Protein AF-0000000082410484 (afdb_homodimer)

Solvent-accessible surface area (backbone atoms only — not comparable to full-atom values): 16920 Å² total; per-residue (Å²): 123,85,81,69,80,82,55,82,37,84,45,33,27,38,41,45,28,29,74,76,48,26,36,41,65,51,46,49,52,52,50,41,39,69,72,69,44,38,34,68,68,53,51,34,64,74,60,67,52,57,66,68,60,48,52,53,45,53,50,50,37,37,76,69,46,28,27,45,81,39,67,36,97,84,60,80,45,66,27,50,40,70,32,73,66,32,55,60,42,52,59,35,52,50,36,33,24,53,46,11,59,69,70,68,49,60,91,87,56,79,49,40,44,53,26,27,62,85,77,70,39,69,56,62,82,76,59,48,48,44,96,85,69,43,79,55,49,73,91,46,36,48,77,45,71,63,77,81,124,123,84,84,69,82,82,56,83,39,83,44,35,27,40,41,46,28,28,72,74,46,28,34,40,65,49,48,49,52,52,49,42,40,68,72,69,43,38,35,71,69,54,52,35,66,76,59,66,50,55,66,70,58,50,51,51,46,53,50,50,36,37,76,70,45,28,29,44,80,39,65,36,97,84,58,82,45,65,28,49,40,71,32,74,66,32,56,60,41,50,60,34,52,49,35,33,24,54,44,11,59,69,68,66,51,60,92,85,55,79,50,40,45,55,27,28,62,85,78,70,39,71,58,62,81,76,56,48,50,44,96,85,69,43,79,57,50,74,90,46,38,49,75,46,71,64,77,82,124

Secondary structure (DSSP, 8-state):
-------SSTT-HHHHHHHHH-BHHHHHHHHHHHTT--SHHHHHHHHT--HHHHHHHHHHHHHTTSEEEEE-TTSSSEEEEE-HHHHTTHHHHHHHHHHHHHHSS-TT----EEEETTT-SBPPPP--B-TTSPBP-GGGEEEEPP---/-------SSTT-HHHHHHHHH-BHHHHHHHHHHHTT--SHHHHHHHHT--HHHHHHHHHHHHHTTSEEEEE-TTSSSEEEEE-HHHHTTHHHHHHHHHHHHHHSS-TT----EEEETTT-SBPPPP--B-TTSPBP-GGGEEEEPP---

Foldseek 3Di:
DPPPPPFPDPFDPVRVCCSQQVDDLSLVLLVVVVVPAWALVSSCVVVVDDSVVSVVSLVSCVVVQQWDWDQDPVSPGITTHGDPNNVVCVVVSVLVVVVCVVPVDDVPDDDDFDADPVPRHGDDDDFDADPVRDTDDPVRDDDDTDPPD/DPPPPPFPDPFDPVRVCCSQQVDDLSLVLLVVVVVPAWALVSSCVVVVDDSVVSVVSLVSCVVVQQWDWDQDPVSPGITTHGDPNNVVCVVVSVLVVVVCVVPVDDVPDDDDFDADPVPRHGDDDDFDADPVRDTDDPVRDDDDTDPPD

Radius of gyration: 19.45 Å; Cα contacts (8 Å, |Δi|>4): 452; chains: 2; bounding box: 52×67×52 Å

Nearest PDB structures (foldseek):
  2f2e-assembly1_A  TM=9.701E-01  e=3.092E-14  Pseudomonas aeruginosa
  4gcv-assembly1_A  TM=6.645E-01  e=1.004E-10  Pseudomonas aeruginosa PAO1
  4gcv-assembly6_K  TM=6.700E-01  e=2.255E-10  Pseudomonas aeruginosa PAO1
  4l9n-assembly1_A  TM=8.721E-01  e=2.866E-03  Staphylococcus aureus
  4lln-assembly2_D  TM=7.989E-01  e=3.050E-03  Staphylococcus aureus

Organism: Rhodococcus erythropolis (NCBI:txid1833)

pLDDT: mean 94.57, std 11.13, range [27.48, 98.88]

Sequence (298 aa):
MPDRTQWTDPHCPTARAADIIGDRWSLLIVRDAFDGLSRFSQFQRNLGIAKNILTDRLKTLVEQGIFEVRPNEQGTRNEYILTERGMDLFIVITSLRQWGERHAFDDGEPHSILIDDTTGDPVPRLRLINARKIDLDPTSTHVEKVEEGMPDRTQWTDPHCPTARAADIIGDRWSLLIVRDAFDGLSRFSQFQRNLGIAKNILTDRLKTLVEQGIFEVRPNEQGTRNEYILTERGMDLFIVITSLRQWGERHAFDDGEPHSILIDDTTGDPVPRLRLINARKIDLDPTSTHVEKVEEG

InterPro domains:
  IPR002577 Helix-turn-helix, HxlR type [PF01638] (20-103)
  IPR002577 Helix-turn-helix, HxlR type [PS51118] (12-108)
  IPR036388 Winged helix-like DNA-binding domain superfamily [G3DSA:1.10.10.10] (3-149)
  IPR036390 Winged helix DNA-binding domain superfamily [SSF46785] (7-139)

Structure (mmCIF, N/CA/C/O backbone):
data_AF-0000000082410484-model_v1
#
loop_
_entity.id
_entity.type
_entity.pdbx_description
1 polymer 'Helix-turn-helix transcriptional regulator'
#
loop_
_atom_site.group_PDB
_atom_site.id
_atom_site.type_symbol
_atom_site.label_atom_id
_atom_site.label_alt_id
_atom_site.label_comp_id
_atom_site.label_asym_id
_atom_site.label_entity_id
_atom_site.label_seq_id
_atom_site.pdbx_PDB_ins_code
_atom_site.Cartn_x
_atom_site.Cartn_y
_atom_site.Cartn_z
_atom_site.occupancy
_atom_site.B_iso_or_equiv
_atom_site.auth_seq_id
_atom_site.auth_comp_id
_atom_site.auth_asym_id
_atom_site.auth_atom_id
_atom_site.pdbx_PDB_model_num
ATOM 1 N N . MET A 1 1 ? -7.641 -16.219 26.984 1 28.59 1 MET A N 1
ATOM 2 C CA . MET A 1 1 ? -8.25 -14.984 26.484 1 28.59 1 MET A CA 1
ATOM 3 C C . MET A 1 1 ? -7.723 -14.633 25.109 1 28.59 1 MET A C 1
ATOM 5 O O . ME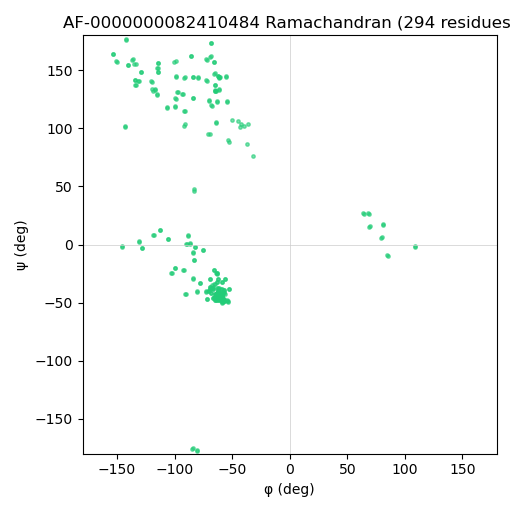T A 1 1 ? -6.508 -14.633 24.875 1 28.59 1 MET A O 1
ATOM 9 N N . PRO A 1 2 ? -8.281 -14.859 23.969 1 37.75 2 PRO A N 1
ATOM 10 C CA . PRO A 1 2 ? -7.613 -14.695 22.672 1 37.75 2 PRO A CA 1
ATOM 11 C C . PRO A 1 2 ? -6.828 -13.391 22.578 1 37.75 2 PRO A C 1
ATOM 13 O O . PRO A 1 2 ? -7.219 -12.383 23.172 1 37.75 2 PRO A O 1
ATOM 16 N N . ASP A 1 3 ? -5.523 -13.258 22.625 1 44.81 3 ASP A N 1
ATOM 17 C CA . ASP A 1 3 ? -4.609 -12.125 22.578 1 44.81 3 ASP A CA 1
ATOM 18 C C . ASP A 1 3 ? -5.109 -11.055 21.609 1 44.81 3 ASP A C 1
ATOM 20 O O . ASP A 1 3 ? -5.34 -11.336 20.438 1 44.81 3 ASP A O 1
ATOM 24 N N . ARG A 1 4 ? -5.926 -10.188 22.062 1 50.47 4 ARG A N 1
ATOM 25 C CA . ARG A 1 4 ? -6.574 -9.062 21.391 1 50.47 4 ARG A CA 1
ATOM 26 C C . ARG A 1 4 ? -5.59 -8.312 20.5 1 50.47 4 ARG A C 1
ATOM 28 O O . ARG A 1 4 ? -4.5 -7.949 20.938 1 50.47 4 ARG A O 1
ATOM 35 N N . THR A 1 5 ? -5.652 -8.555 19.234 1 59.47 5 THR A N 1
ATOM 36 C CA . THR A 1 5 ? -4.867 -7.754 18.312 1 59.47 5 THR A CA 1
ATOM 37 C C . THR A 1 5 ? -4.797 -6.301 18.766 1 59.47 5 THR A C 1
ATOM 39 O O . THR A 1 5 ? -5.828 -5.684 19.047 1 59.47 5 THR A O 1
ATOM 42 N N . GLN A 1 6 ? -3.662 -5.875 19.328 1 84.62 6 GLN A N 1
ATOM 43 C CA . GLN A 1 6 ? -3.467 -4.465 19.656 1 84.62 6 GLN A CA 1
ATOM 44 C C . GLN A 1 6 ? -3.291 -3.619 18.406 1 84.62 6 GLN A C 1
ATOM 46 O O . GLN A 1 6 ? -2.205 -3.588 17.812 1 84.62 6 GLN A O 1
ATOM 51 N N . TRP A 1 7 ? -4.402 -3.107 18.047 1 92.94 7 TRP A N 1
ATOM 52 C CA . TRP A 1 7 ? -4.402 -2.273 16.844 1 92.94 7 TRP A CA 1
ATOM 53 C C . TRP A 1 7 ? -3.719 -0.937 17.125 1 92.94 7 TRP A C 1
ATOM 55 O O . TRP A 1 7 ? -3.908 -0.338 18.188 1 92.94 7 TRP A O 1
ATOM 65 N N . THR A 1 8 ? -2.967 -0.45 16.156 1 94.06 8 THR A N 1
ATOM 66 C CA . THR A 1 8 ? -2.4 0.892 16.234 1 94.06 8 THR A CA 1
ATOM 67 C C . THR A 1 8 ? -3.502 1.938 16.359 1 94.06 8 THR A C 1
ATOM 69 O O . THR A 1 8 ? -3.387 2.871 17.156 1 94.06 8 THR A O 1
ATOM 72 N N . ASP A 1 9 ? -4.547 1.857 15.656 1 93.88 9 ASP A N 1
ATOM 73 C CA . ASP A 1 9 ? -5.77 2.648 15.68 1 93.88 9 ASP A CA 1
ATOM 74 C C . ASP A 1 9 ? -6.992 1.775 15.406 1 93.88 9 ASP A C 1
ATOM 76 O O . ASP A 1 9 ? -7.273 1.431 14.258 1 93.88 9 ASP A O 1
ATOM 80 N N . PRO A 1 10 ? -7.676 1.438 16.406 1 94.75 10 PRO A N 1
ATOM 81 C CA . PRO A 1 10 ? -8.695 0.389 16.297 1 94.75 10 PRO A CA 1
ATOM 82 C C . PRO A 1 10 ? -9.852 0.787 15.383 1 94.75 10 PRO A C 1
ATOM 84 O O . PRO A 1 10 ? -10.555 -0.08 14.852 1 94.75 10 PRO A O 1
ATOM 87 N N . HIS A 1 11 ? -10.109 2.027 15.141 1 96.19 11 HIS A N 1
ATOM 88 C CA . HIS A 1 11 ? -11.266 2.449 14.367 1 96.19 11 HIS A CA 1
ATOM 89 C C . HIS A 1 11 ? -10.852 2.908 12.969 1 96.19 11 HIS A C 1
ATOM 91 O O . HIS A 1 11 ? -11.68 3.424 12.211 1 96.19 11 HIS A O 1
ATOM 97 N N . CYS A 1 12 ? -9.68 2.785 12.633 1 97.94 12 CYS A N 1
ATOM 98 C CA . CYS A 1 12 ? -9.172 3.221 11.336 1 97.94 12 CYS A CA 1
ATOM 99 C C . CYS A 1 12 ? -8.891 2.025 10.438 1 97.94 12 CYS A C 1
ATOM 101 O O . CYS A 1 12 ? -7.973 1.244 10.703 1 97.94 12 CYS A O 1
ATOM 103 N N . PRO A 1 13 ? -9.594 1.95 9.312 1 98.56 13 PRO A N 1
ATOM 104 C CA . PRO A 1 13 ? -9.352 0.829 8.398 1 98.56 13 PRO A CA 1
ATOM 105 C C . PRO A 1 13 ? -7.93 0.812 7.848 1 98.56 13 PRO A C 1
ATOM 107 O O . PRO A 1 13 ? -7.328 -0.257 7.711 1 98.56 13 PRO A O 1
ATOM 110 N N . THR A 1 14 ? -7.395 2 7.559 1 98.69 14 THR A N 1
ATOM 111 C CA . THR A 1 14 ? -6.031 2.07 7.039 1 98.69 14 THR A CA 1
ATOM 112 C C . THR A 1 14 ? -5.039 1.52 8.055 1 98.69 14 THR A C 1
ATOM 114 O O . THR A 1 14 ? -4.145 0.749 7.703 1 98.69 14 THR A O 1
ATOM 117 N N . ALA A 1 15 ? -5.203 1.894 9.305 1 98.5 15 ALA A N 1
ATOM 118 C CA . ALA A 1 15 ? -4.305 1.434 10.367 1 98.5 15 ALA A CA 1
ATOM 119 C C . ALA A 1 15 ? -4.383 -0.082 10.531 1 98.5 15 ALA A C 1
ATOM 121 O O . ALA A 1 15 ? -3.359 -0.752 10.672 1 98.5 15 ALA A O 1
ATOM 122 N N . ARG A 1 16 ? -5.566 -0.575 10.523 1 98.31 16 ARG A N 1
ATOM 123 C CA . ARG A 1 16 ? -5.707 -2.021 10.664 1 98.31 16 ARG A CA 1
ATOM 124 C C . ARG A 1 16 ? -5.09 -2.75 9.469 1 98.31 16 ARG A C 1
ATOM 126 O O . ARG A 1 16 ? -4.434 -3.779 9.641 1 98.31 16 ARG A O 1
ATOM 133 N N . ALA A 1 17 ? -5.332 -2.23 8.266 1 98.56 17 ALA A N 1
ATOM 134 C CA . ALA A 1 17 ? -4.688 -2.818 7.09 1 98.56 17 ALA A CA 1
ATOM 135 C C . ALA A 1 17 ? -3.168 -2.775 7.219 1 98.56 17 ALA A C 1
ATOM 137 O O . ALA A 1 17 ? -2.488 -3.768 6.949 1 98.56 17 ALA A O 1
ATOM 138 N N . ALA A 1 18 ? -2.625 -1.65 7.648 1 98.38 18 ALA A N 1
ATOM 139 C CA . ALA A 1 18 ? -1.183 -1.483 7.816 1 98.38 18 ALA A CA 1
ATOM 140 C C . ALA A 1 18 ? -0.637 -2.447 8.867 1 98.38 18 ALA A C 1
ATOM 142 O O . ALA A 1 18 ? 0.471 -2.969 8.727 1 98.38 18 ALA A O 1
ATOM 143 N N . ASP A 1 19 ? -1.392 -2.686 9.93 1 97.62 19 ASP A N 1
ATOM 144 C CA . ASP A 1 19 ? -0.988 -3.629 10.969 1 97.62 19 ASP A CA 1
ATOM 145 C C . ASP A 1 19 ? -0.882 -5.047 10.406 1 97.62 19 ASP A C 1
ATOM 147 O O . ASP A 1 19 ? -0.047 -5.836 10.859 1 97.62 19 ASP A O 1
ATOM 151 N N . ILE A 1 20 ? -1.692 -5.352 9.461 1 97.31 20 ILE A N 1
ATOM 152 C CA . ILE A 1 20 ? -1.803 -6.719 8.961 1 97.31 20 ILE A CA 1
ATOM 153 C C . ILE A 1 20 ? -0.823 -6.922 7.805 1 97.31 20 ILE A C 1
ATOM 155 O O . ILE A 1 20 ? -0.122 -7.934 7.75 1 97.31 20 ILE A O 1
ATOM 159 N N . ILE A 1 21 ? -0.723 -5.91 6.871 1 97.62 21 ILE A N 1
ATOM 160 C CA . ILE A 1 21 ? -0.022 -6.172 5.621 1 97.62 21 ILE A CA 1
ATOM 161 C C . ILE A 1 21 ? 0.987 -5.055 5.355 1 97.62 21 ILE A C 1
ATOM 163 O O . ILE A 1 21 ? 1.702 -5.082 4.348 1 97.62 21 ILE A O 1
ATOM 167 N N . GLY A 1 22 ? 1.127 -4.098 6.273 1 97.31 22 GLY A N 1
ATOM 168 C CA . GLY A 1 22 ? 1.931 -2.912 6.027 1 97.31 22 GLY A CA 1
ATOM 169 C C . GLY A 1 22 ? 3.41 -3.129 6.289 1 97.31 22 GLY A C 1
ATOM 170 O O . GLY A 1 22 ? 4.043 -2.342 6.996 1 97.31 22 GLY A O 1
ATOM 171 N N . ASP A 1 23 ? 4.004 -4.164 5.844 1 97.19 23 ASP A N 1
ATOM 172 C CA . ASP A 1 23 ? 5.445 -4.367 5.875 1 97.19 23 ASP A CA 1
ATOM 173 C C . ASP A 1 23 ? 5.961 -4.883 4.531 1 97.19 23 ASP A C 1
ATOM 175 O O . ASP A 1 23 ? 5.234 -5.566 3.807 1 97.19 23 ASP A O 1
ATOM 179 N N . ARG A 1 24 ? 7.234 -4.633 4.27 1 97.75 24 ARG A N 1
ATOM 180 C CA . ARG A 1 24 ? 7.871 -4.855 2.975 1 9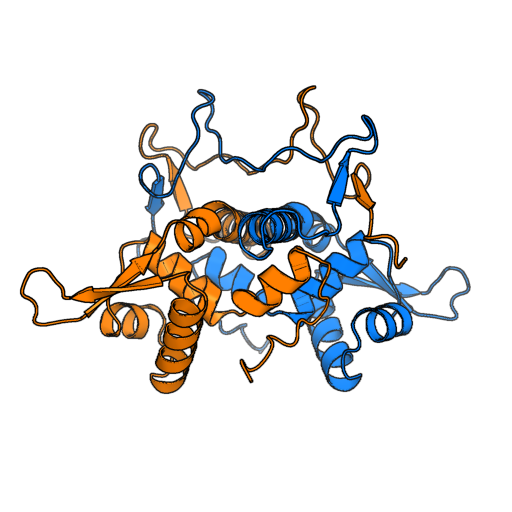7.75 24 ARG A CA 1
ATOM 181 C C . ARG A 1 24 ? 7.742 -6.312 2.545 1 97.75 24 ARG A C 1
ATOM 183 O O . ARG A 1 24 ? 7.332 -6.598 1.417 1 97.75 24 ARG A O 1
ATOM 190 N N . TRP A 1 25 ? 8.055 -7.219 3.395 1 98.31 25 TRP A N 1
ATOM 191 C CA . TRP A 1 25 ? 8.109 -8.625 3.012 1 98.31 25 TRP A CA 1
ATOM 192 C C . TRP A 1 25 ? 6.715 -9.18 2.771 1 98.31 25 TRP A C 1
ATOM 194 O O . TRP A 1 25 ? 6.5 -9.961 1.841 1 98.31 25 TRP A O 1
ATOM 204 N N . SER A 1 26 ? 5.723 -8.812 3.605 1 98.56 26 SER A N 1
ATOM 205 C CA . SER A 1 26 ? 4.355 -9.258 3.373 1 98.56 26 SER A CA 1
ATOM 206 C C . SER A 1 26 ? 3.848 -8.797 2.01 1 98.56 26 SER A C 1
ATOM 208 O O . SER A 1 26 ? 3.25 -9.586 1.269 1 98.56 26 SER A O 1
ATOM 210 N N . LEU A 1 27 ? 4.105 -7.543 1.677 1 98.81 27 LEU A N 1
ATOM 211 C CA . LEU A 1 27 ? 3.676 -6.988 0.399 1 98.81 27 LEU A CA 1
ATOM 212 C C . LEU A 1 27 ? 4.332 -7.723 -0.764 1 98.81 27 LEU A C 1
ATOM 214 O O . LEU A 1 27 ? 3.672 -8.039 -1.756 1 98.81 27 LEU A O 1
ATOM 218 N N . LEU A 1 28 ? 5.598 -8.055 -0.613 1 98.75 28 LEU A N 1
ATOM 219 C CA . LEU A 1 28 ? 6.34 -8.68 -1.702 1 98.75 28 LEU A CA 1
ATOM 220 C C . LEU A 1 28 ? 5.984 -10.156 -1.825 1 98.75 28 LEU A C 1
ATOM 222 O O . LEU A 1 28 ? 5.969 -10.703 -2.93 1 98.75 28 LEU A O 1
ATOM 226 N N . ILE A 1 29 ? 5.691 -10.797 -0.706 1 98.88 29 ILE A N 1
ATOM 227 C CA . ILE A 1 29 ? 5.215 -12.172 -0.75 1 98.88 29 ILE A CA 1
ATOM 228 C C . ILE A 1 29 ? 3.877 -12.234 -1.487 1 98.88 29 ILE A C 1
ATOM 230 O O . ILE A 1 29 ? 3.672 -13.094 -2.344 1 98.88 29 ILE A O 1
ATOM 234 N N . VAL A 1 30 ? 2.973 -11.344 -1.193 1 98.88 30 VAL A N 1
ATOM 235 C CA . VAL A 1 30 ? 1.669 -11.297 -1.847 1 98.88 30 VAL A CA 1
ATOM 236 C C . VAL A 1 30 ? 1.847 -11 -3.334 1 98.88 30 VAL A C 1
ATOM 238 O O . VAL A 1 30 ? 1.204 -11.625 -4.18 1 98.88 30 VAL A O 1
ATOM 241 N N . ARG A 1 31 ? 2.695 -10.062 -3.652 1 98.75 31 ARG A N 1
ATOM 242 C CA . ARG A 1 31 ? 3.018 -9.789 -5.051 1 98.75 31 ARG A CA 1
ATOM 243 C C . ARG A 1 31 ? 3.469 -11.055 -5.766 1 98.75 31 ARG A C 1
ATOM 245 O O . ARG A 1 31 ? 2.996 -11.359 -6.863 1 98.75 31 ARG A O 1
ATOM 252 N N . ASP A 1 32 ? 4.438 -11.82 -5.125 1 98.56 32 ASP A N 1
ATOM 253 C CA . ASP A 1 32 ? 4.945 -13.055 -5.719 1 98.56 32 ASP A CA 1
ATOM 254 C C . ASP A 1 32 ? 3.818 -14.055 -5.941 1 98.56 32 ASP A C 1
ATOM 256 O O . ASP A 1 32 ? 3.812 -14.781 -6.941 1 98.56 32 ASP A O 1
ATOM 260 N N . ALA A 1 33 ? 2.912 -14.094 -5.008 1 98.69 33 ALA A N 1
ATOM 261 C CA . ALA A 1 33 ? 1.773 -15 -5.156 1 98.69 33 ALA A CA 1
ATOM 262 C C . ALA A 1 33 ? 0.944 -14.641 -6.387 1 98.69 33 ALA A C 1
ATOM 264 O O . ALA A 1 33 ? 0.49 -15.523 -7.117 1 98.69 33 ALA A O 1
ATOM 265 N N . PHE A 1 34 ? 0.731 -13.336 -6.609 1 98.44 34 PHE A N 1
ATOM 266 C CA . PHE A 1 34 ? 0.006 -12.914 -7.805 1 98.44 34 PHE A CA 1
ATOM 267 C C . PHE A 1 34 ? 0.768 -13.297 -9.062 1 98.44 34 PHE A C 1
ATOM 269 O O . PHE A 1 34 ? 0.171 -13.461 -10.133 1 98.44 34 PHE A O 1
ATOM 276 N N . ASP A 1 35 ? 2.08 -13.445 -8.898 1 96.69 35 ASP A N 1
ATOM 277 C CA . ASP A 1 35 ? 2.918 -13.828 -10.031 1 96.69 35 ASP A CA 1
ATOM 278 C C . ASP A 1 35 ? 2.973 -15.344 -10.18 1 96.69 35 ASP A C 1
ATOM 280 O O . ASP A 1 35 ? 3.746 -15.859 -10.992 1 96.69 35 ASP A O 1
ATOM 284 N N . GLY A 1 36 ? 2.305 -16.078 -9.359 1 96.94 36 GLY A N 1
ATOM 285 C CA . GLY A 1 36 ? 2.113 -17.516 -9.57 1 96.94 36 GLY A CA 1
ATOM 286 C C . GLY A 1 36 ? 2.904 -18.359 -8.602 1 96.94 36 GLY A C 1
ATOM 287 O O . GLY A 1 36 ? 2.842 -19.594 -8.656 1 96.94 36 GLY A O 1
ATOM 288 N N . LEU A 1 37 ? 3.652 -17.75 -7.762 1 97.88 37 LEU A N 1
ATOM 289 C CA . LEU A 1 37 ? 4.406 -18.531 -6.777 1 97.88 37 LEU A CA 1
ATOM 290 C C . LEU A 1 37 ? 3.512 -18.953 -5.621 1 97.88 37 LEU A C 1
ATOM 292 O O . LEU A 1 37 ? 2.637 -18.203 -5.195 1 97.88 37 LEU A O 1
ATOM 296 N N . SER A 1 38 ? 3.75 -20.172 -5.086 1 97.88 38 SER A N 1
ATOM 297 C CA . SER A 1 38 ? 2.844 -20.656 -4.047 1 97.88 38 SER A CA 1
ATOM 298 C C . SER A 1 38 ? 3.588 -21.5 -3.016 1 97.88 38 SER A C 1
ATOM 300 O O . SER A 1 38 ? 2.994 -21.953 -2.035 1 97.88 38 SER A O 1
ATOM 302 N N . ARG A 1 39 ? 4.898 -21.703 -3.207 1 97.81 39 ARG A N 1
ATOM 303 C CA . ARG A 1 39 ? 5.656 -22.531 -2.283 1 97.81 39 ARG A CA 1
ATOM 304 C C . ARG A 1 39 ? 6.691 -21.719 -1.523 1 97.81 39 ARG A C 1
ATOM 306 O O . ARG A 1 39 ? 7.223 -20.734 -2.051 1 97.81 39 ARG A O 1
ATOM 313 N N . PHE A 1 40 ? 7.027 -22.297 -0.34 1 98 40 PHE A N 1
ATOM 314 C CA . PHE A 1 40 ? 8.008 -21.641 0.514 1 98 40 PHE A CA 1
ATOM 315 C C . PHE A 1 40 ? 9.32 -21.438 -0.234 1 98 40 PHE A C 1
ATOM 317 O O . PHE A 1 40 ? 9.859 -20.328 -0.246 1 98 40 PHE A O 1
ATOM 324 N N . SER A 1 41 ? 9.797 -22.453 -0.893 1 97.69 41 SER A N 1
ATOM 325 C CA . SER A 1 41 ? 11.094 -22.406 -1.562 1 97.69 41 SER A CA 1
ATOM 326 C C . SER A 1 41 ? 11.078 -21.422 -2.729 1 97.69 41 SER A C 1
ATOM 328 O O . SER A 1 41 ? 12.086 -20.766 -3.012 1 97.69 41 SER A O 1
ATOM 330 N N . GLN A 1 42 ? 9.961 -21.312 -3.463 1 98.12 42 GLN A N 1
ATOM 331 C CA . GLN A 1 42 ? 9.82 -20.344 -4.555 1 98.12 42 GLN A CA 1
ATOM 332 C C . GLN A 1 42 ? 9.898 -18.922 -4.039 1 98.12 42 GLN A C 1
ATOM 334 O O . GLN A 1 42 ? 10.617 -18.078 -4.605 1 98.12 42 GLN A O 1
ATOM 339 N N . PHE A 1 43 ? 9.125 -18.609 -2.93 1 98.44 43 PHE A N 1
ATOM 340 C CA . PHE A 1 43 ? 9.188 -17.297 -2.316 1 98.44 43 PHE A CA 1
ATOM 341 C C . PHE A 1 43 ? 10.609 -16.969 -1.873 1 98.44 43 PHE A C 1
ATOM 343 O O . PHE A 1 43 ? 11.125 -15.883 -2.154 1 98.44 43 PHE A O 1
ATOM 350 N N . GLN A 1 44 ? 11.234 -17.922 -1.194 1 98.44 44 GLN A N 1
ATOM 351 C CA . GLN A 1 44 ? 12.578 -17.734 -0.652 1 98.44 44 GLN A CA 1
ATOM 352 C C . GLN A 1 44 ? 13.578 -17.406 -1.758 1 98.44 44 GLN A C 1
ATOM 354 O O . GLN A 1 44 ? 14.336 -16.438 -1.646 1 98.44 44 GLN A O 1
ATOM 359 N N . ARG A 1 45 ? 13.555 -18.172 -2.75 1 97.75 45 ARG A N 1
ATOM 360 C CA . ARG A 1 45 ? 14.5 -18 -3.854 1 97.75 45 ARG A CA 1
ATOM 361 C C . ARG A 1 45 ? 14.258 -16.688 -4.586 1 97.75 45 ARG A C 1
ATOM 363 O O . ARG A 1 45 ? 15.203 -15.945 -4.867 1 97.75 45 ARG A O 1
ATOM 370 N N . ASN A 1 46 ? 13 -16.375 -4.875 1 97.38 46 ASN A N 1
ATOM 371 C CA . ASN A 1 46 ? 12.68 -15.195 -5.672 1 97.38 46 ASN A CA 1
ATOM 372 C C . ASN A 1 46 ? 12.969 -13.906 -4.91 1 97.38 46 ASN A C 1
ATOM 374 O O . ASN A 1 46 ? 13.438 -12.922 -5.492 1 97.38 46 ASN A O 1
ATOM 378 N N . LEU A 1 47 ? 12.75 -13.875 -3.648 1 97.56 47 LEU A N 1
ATOM 379 C CA . LEU A 1 47 ? 12.891 -12.672 -2.844 1 97.56 47 LEU A CA 1
ATOM 380 C C . LEU A 1 47 ? 14.289 -12.562 -2.25 1 97.56 47 LEU A C 1
ATOM 382 O O . LEU A 1 47 ? 14.719 -11.484 -1.841 1 97.56 47 LEU A O 1
ATOM 386 N N . GLY A 1 48 ? 14.992 -13.648 -2.139 1 97.38 48 GLY A N 1
ATOM 387 C CA . GLY A 1 48 ? 16.266 -13.656 -1.435 1 97.38 48 GLY A CA 1
ATOM 388 C C . GLY A 1 48 ? 16.125 -13.336 0.043 1 97.38 48 GLY A C 1
ATOM 389 O O . GLY A 1 48 ? 17.031 -12.75 0.643 1 97.38 48 GLY A O 1
ATOM 390 N N . ILE A 1 49 ? 15.062 -13.609 0.57 1 97.19 49 ILE A N 1
ATOM 391 C CA . ILE A 1 49 ? 14.703 -13.297 1.949 1 97.19 49 ILE A CA 1
ATOM 392 C C . ILE A 1 49 ? 15.234 -14.383 2.881 1 97.19 49 ILE A C 1
ATOM 394 O O . ILE A 1 49 ? 15.32 -15.555 2.496 1 97.19 49 ILE A O 1
ATOM 398 N N . ALA A 1 50 ? 15.672 -14.047 4.094 1 97.94 50 ALA A N 1
ATOM 399 C CA . ALA A 1 50 ? 16.094 -15.023 5.094 1 97.94 50 ALA A CA 1
ATOM 400 C C . ALA A 1 50 ? 14.945 -15.961 5.469 1 97.94 50 ALA A C 1
ATOM 402 O O . ALA A 1 50 ? 13.805 -15.516 5.598 1 97.94 50 ALA A O 1
ATOM 403 N N . LYS A 1 51 ? 15.281 -17.219 5.711 1 98.19 51 LYS A N 1
ATOM 404 C CA . LYS A 1 51 ? 14.289 -18.25 5.973 1 98.19 51 LYS A CA 1
ATOM 405 C C . LYS A 1 51 ? 13.445 -17.906 7.195 1 98.19 51 LYS A C 1
ATOM 407 O O . LYS A 1 51 ? 12.227 -18.109 7.188 1 98.19 51 LYS A O 1
ATOM 412 N N . ASN A 1 52 ? 14.062 -17.453 8.227 1 98.25 52 ASN A N 1
ATOM 413 C CA . ASN A 1 52 ? 13.328 -17.172 9.453 1 98.25 52 ASN A CA 1
ATOM 414 C C . ASN A 1 52 ? 12.352 -16.016 9.266 1 98.25 52 ASN A C 1
ATOM 416 O O . ASN A 1 52 ? 11.242 -16.031 9.812 1 98.25 52 ASN A O 1
ATOM 420 N N . ILE A 1 53 ? 12.758 -15 8.5 1 98.25 53 ILE A N 1
ATOM 421 C CA . ILE A 1 53 ? 11.875 -13.867 8.219 1 98.25 53 ILE A CA 1
ATOM 422 C C . ILE A 1 53 ? 10.695 -14.344 7.359 1 98.25 53 ILE A C 1
ATOM 424 O O . ILE A 1 53 ? 9.547 -13.992 7.633 1 98.25 53 ILE A O 1
ATOM 428 N N . LEU A 1 54 ? 11.023 -15.102 6.344 1 98.69 54 LEU A N 1
ATOM 429 C CA . LEU A 1 54 ? 9.969 -15.625 5.484 1 98.69 54 LEU A CA 1
ATOM 430 C C . LEU A 1 54 ? 8.977 -16.453 6.293 1 98.69 54 LEU A C 1
ATOM 432 O O . LEU A 1 54 ? 7.766 -16.312 6.141 1 98.69 54 LEU A O 1
ATOM 436 N N . THR A 1 55 ? 9.484 -17.359 7.125 1 98.62 55 THR A N 1
ATOM 437 C CA . THR A 1 55 ? 8.641 -18.188 7.973 1 98.62 55 THR A CA 1
ATOM 438 C C . THR A 1 55 ? 7.703 -17.344 8.812 1 98.62 55 THR A C 1
ATOM 440 O O . THR A 1 55 ? 6.496 -17.594 8.867 1 98.62 55 THR A O 1
ATOM 443 N N . ASP A 1 56 ? 8.211 -16.375 9.43 1 98.38 56 ASP A N 1
ATOM 444 C CA . ASP A 1 56 ? 7.434 -15.484 10.289 1 98.38 56 ASP A CA 1
ATOM 445 C C . ASP A 1 56 ? 6.352 -14.758 9.5 1 98.38 56 ASP A C 1
ATOM 447 O O . ASP A 1 56 ? 5.199 -14.695 9.93 1 98.38 56 ASP A O 1
ATOM 451 N N . ARG A 1 57 ? 6.734 -14.195 8.359 1 98.38 57 ARG A N 1
ATOM 452 C CA . ARG A 1 57 ? 5.789 -13.445 7.551 1 98.38 57 ARG A CA 1
ATOM 453 C C . ARG A 1 57 ? 4.684 -14.344 7.012 1 98.38 57 ARG A C 1
ATOM 455 O O . ARG A 1 57 ? 3.508 -13.984 7.039 1 98.38 57 ARG A O 1
ATOM 462 N N . LEU A 1 58 ? 5.055 -15.516 6.5 1 98.69 58 LEU A N 1
ATOM 463 C CA . LEU A 1 58 ? 4.055 -16.438 5.977 1 98.69 58 LEU A CA 1
ATOM 464 C C . LEU A 1 58 ? 3.104 -16.891 7.078 1 98.69 58 LEU A C 1
ATOM 466 O O . LEU A 1 58 ? 1.897 -17.016 6.855 1 98.69 58 LEU A O 1
ATOM 470 N N . LYS A 1 59 ? 3.656 -17.172 8.258 1 98.38 59 LYS A N 1
ATOM 471 C CA . LYS A 1 59 ? 2.816 -17.531 9.391 1 98.38 59 LYS A CA 1
ATOM 472 C C . LYS A 1 59 ? 1.795 -16.438 9.688 1 98.38 59 LYS A C 1
ATOM 474 O O . LYS A 1 59 ? 0.606 -16.719 9.852 1 98.38 59 LYS A O 1
ATOM 479 N N . THR A 1 60 ? 2.229 -15.234 9.758 1 97.94 60 THR A N 1
ATOM 480 C CA . THR A 1 60 ? 1.357 -14.094 10.039 1 97.94 60 THR A CA 1
ATOM 481 C C . THR A 1 60 ? 0.291 -13.953 8.953 1 97.94 60 THR A C 1
ATOM 483 O O . THR A 1 60 ? -0.885 -13.742 9.258 1 97.94 60 THR A O 1
ATOM 486 N N . LEU A 1 61 ? 0.679 -14.078 7.707 1 98.62 61 LEU A N 1
ATOM 487 C CA . LEU A 1 61 ? -0.244 -13.93 6.586 1 98.62 61 LEU A CA 1
ATOM 488 C C . LEU A 1 61 ? -1.298 -15.031 6.602 1 98.62 61 LEU A C 1
ATOM 490 O O . LEU A 1 61 ? -2.451 -14.797 6.234 1 98.62 61 LEU A O 1
ATOM 494 N N . VAL A 1 62 ? -0.937 -16.219 7.035 1 98.69 62 VAL A N 1
ATOM 495 C CA . VAL A 1 62 ? -1.891 -17.312 7.172 1 98.69 62 VAL A CA 1
ATOM 496 C C . VAL A 1 62 ? -2.822 -17.047 8.352 1 98.69 62 VAL A C 1
ATOM 498 O O . VAL A 1 62 ? -4.043 -17.172 8.227 1 98.69 62 VAL A O 1
ATOM 501 N N . GLU A 1 63 ? -2.24 -16.656 9.484 1 98 63 GLU A N 1
ATOM 502 C CA . GLU A 1 63 ? -3.027 -16.359 10.68 1 98 63 GLU A CA 1
ATOM 503 C C . GLU A 1 63 ? -4.035 -15.242 10.406 1 98 63 GLU A C 1
ATOM 505 O O . GLU A 1 63 ? -5.133 -15.242 10.961 1 98 63 GLU A O 1
ATOM 510 N N . GLN A 1 64 ? -3.676 -14.344 9.547 1 97.69 64 GLN A N 1
ATOM 511 C CA . GLN A 1 64 ? -4.527 -13.203 9.242 1 97.69 64 GLN A CA 1
ATOM 512 C C . GLN A 1 64 ? -5.477 -13.508 8.094 1 97.69 64 GLN A C 1
ATOM 514 O O . GLN A 1 64 ? -6.195 -12.625 7.617 1 97.69 64 GLN A O 1
ATOM 519 N N . GLY A 1 65 ? -5.41 -14.68 7.57 1 98.25 65 GLY A N 1
ATOM 520 C CA . GLY A 1 65 ? -6.371 -15.148 6.586 1 98.25 65 GLY A CA 1
ATOM 521 C C . GLY A 1 65 ? -6.07 -14.656 5.18 1 98.25 65 GLY A C 1
ATOM 522 O O . GLY A 1 65 ? -6.953 -14.633 4.32 1 98.25 65 GLY A O 1
ATOM 523 N N . ILE A 1 66 ? -4.883 -14.211 4.941 1 98.69 66 ILE A N 1
ATOM 524 C CA . ILE A 1 66 ? -4.492 -13.758 3.613 1 98.69 66 ILE A CA 1
ATOM 525 C C . ILE A 1 66 ? -4.141 -14.953 2.738 1 98.69 66 ILE A C 1
ATOM 527 O O . ILE A 1 66 ? -4.441 -14.969 1.543 1 98.69 66 ILE A O 1
ATOM 531 N N . PHE A 1 67 ? -3.467 -15.898 3.338 1 98.75 67 PHE A N 1
ATOM 532 C CA . PHE A 1 67 ? -3.178 -17.172 2.703 1 98.75 67 PHE A CA 1
ATOM 533 C C . PHE A 1 67 ? -3.881 -18.312 3.434 1 98.75 67 PHE A C 1
ATOM 535 O O . PHE A 1 67 ? -4.148 -18.219 4.633 1 98.75 67 PHE A O 1
ATOM 542 N N . GLU A 1 68 ? -4.199 -19.359 2.744 1 98.56 68 GLU A N 1
ATOM 543 C CA . GLU A 1 68 ? -4.438 -20.688 3.305 1 98.56 68 GLU A CA 1
ATOM 544 C C . GLU A 1 68 ? -3.385 -21.672 2.83 1 98.56 68 GLU A C 1
ATOM 546 O O . GLU A 1 68 ? -2.855 -21.547 1.725 1 98.56 68 GLU A O 1
ATOM 551 N N . VAL A 1 69 ? -3.064 -22.625 3.658 1 98.06 69 VAL A N 1
ATOM 552 C CA . VAL A 1 69 ? -2.1 -23.672 3.309 1 98.06 69 VAL A CA 1
ATOM 553 C C . VAL A 1 69 ? -2.836 -24.938 2.877 1 98.06 69 VAL A C 1
ATOM 555 O O . VAL A 1 69 ? -3.734 -25.406 3.576 1 98.06 69 VAL A O 1
ATOM 558 N N . ARG A 1 70 ? -2.494 -25.375 1.738 1 96.19 70 ARG A N 1
ATOM 559 C CA . ARG A 1 70 ? -3.084 -26.594 1.209 1 96.19 70 ARG A CA 1
ATOM 560 C C . ARG A 1 70 ? -2.006 -27.547 0.692 1 96.19 70 ARG A C 1
ATOM 562 O O . ARG A 1 70 ? -0.996 -27.094 0.141 1 96.19 70 ARG A O 1
ATOM 569 N N . PRO A 1 71 ? -2.273 -28.844 0.991 1 93 71 PRO A N 1
ATOM 570 C CA . PRO A 1 71 ? -1.347 -29.781 0.343 1 93 71 PRO A CA 1
ATOM 571 C C . PRO A 1 71 ? -1.406 -29.703 -1.182 1 93 71 PRO A C 1
ATOM 573 O O . PRO A 1 71 ? -2.473 -29.453 -1.749 1 93 71 PRO A O 1
ATOM 576 N N . ASN A 1 72 ? -0.2 -29.891 -1.714 1 87.56 72 ASN A N 1
ATOM 577 C CA . ASN A 1 72 ? -0.231 -29.953 -3.172 1 87.56 72 ASN A CA 1
ATOM 578 C C . ASN A 1 72 ? -0.942 -31.203 -3.67 1 87.56 72 ASN A C 1
ATOM 580 O O . ASN A 1 72 ? -1.407 -32.031 -2.869 1 87.56 72 ASN A O 1
ATOM 584 N N . GLU A 1 73 ? -1.13 -31.25 -5.023 1 85.12 73 GLU A N 1
ATOM 585 C CA . GLU A 1 73 ? -1.885 -32.344 -5.617 1 85.12 73 GLU A CA 1
ATOM 586 C C . GLU A 1 73 ? -1.331 -33.688 -5.176 1 85.12 73 GLU A C 1
ATOM 588 O O . GLU A 1 73 ? -2.094 -34.625 -4.914 1 85.12 73 GLU A O 1
ATOM 593 N N . GLN A 1 74 ? -0.039 -33.812 -5.062 1 88.88 74 GLN A N 1
ATOM 594 C CA . GLN A 1 74 ? 0.62 -35.062 -4.691 1 88.88 74 GLN A CA 1
ATOM 595 C C . GLN A 1 74 ? 0.645 -35.25 -3.178 1 88.88 74 GLN A C 1
ATOM 597 O O . GLN A 1 74 ? 0.991 -36.312 -2.682 1 88.88 74 GLN A O 1
ATOM 602 N N . GLY A 1 75 ? 0.222 -34.219 -2.584 1 84.62 75 GLY A N 1
ATOM 603 C CA . GLY A 1 75 ? 0.203 -34.281 -1.13 1 84.62 75 GLY A CA 1
ATOM 604 C C . GLY A 1 75 ? 1.589 -34.281 -0.514 1 84.62 75 GLY A C 1
ATOM 605 O O . GLY A 1 75 ? 1.755 -34.625 0.66 1 84.62 75 GLY A O 1
ATOM 606 N N . THR A 1 76 ? 2.564 -33.938 -1.202 1 86.69 76 THR A N 1
ATOM 607 C CA . THR A 1 76 ? 3.941 -34.062 -0.738 1 86.69 76 THR A CA 1
ATOM 608 C C . THR A 1 76 ? 4.469 -32.75 -0.232 1 86.69 76 THR A C 1
ATOM 610 O O . THR A 1 76 ? 5.465 -32.688 0.495 1 86.69 76 THR A O 1
ATOM 613 N N . ARG A 1 77 ? 3.803 -31.703 -0.678 1 89.19 77 ARG A N 1
ATOM 614 C CA . ARG A 1 77 ? 4.246 -30.359 -0.297 1 89.19 77 ARG A CA 1
ATOM 615 C C . ARG A 1 77 ? 3.055 -29.453 -0.019 1 89.19 77 ARG A C 1
ATOM 617 O O . ARG A 1 77 ? 1.959 -29.672 -0.536 1 89.19 77 ARG A O 1
ATOM 624 N N . ASN A 1 78 ? 3.332 -28.438 0.828 1 94.56 78 ASN A N 1
ATOM 625 C CA . ASN A 1 78 ? 2.312 -27.438 1.125 1 94.56 78 ASN A CA 1
ATOM 626 C C . ASN A 1 78 ? 2.402 -26.25 0.176 1 94.56 78 ASN A C 1
ATOM 628 O O . ASN A 1 78 ? 3.494 -25.875 -0.255 1 94.56 78 ASN A O 1
ATOM 632 N N . GLU A 1 79 ? 1.257 -25.75 -0.161 1 97.44 79 GLU A N 1
ATOM 633 C CA . GLU A 1 79 ? 1.159 -24.531 -0.98 1 97.44 79 GLU A CA 1
ATOM 634 C C . GLU A 1 79 ? 0.42 -23.422 -0.241 1 97.44 79 GLU A C 1
ATOM 636 O O . GLU A 1 79 ? -0.487 -23.703 0.55 1 97.44 79 GLU A O 1
ATOM 641 N N . TYR A 1 80 ? 0.918 -22.297 -0.403 1 98.38 80 TYR A N 1
ATOM 642 C CA . TYR A 1 80 ? 0.248 -21.094 0.074 1 98.38 80 TYR A CA 1
ATOM 643 C C . TYR A 1 80 ? -0.658 -20.516 -1.005 1 98.38 80 TYR A C 1
ATOM 645 O O . TYR A 1 80 ? -0.179 -20.047 -2.041 1 98.38 80 TYR A O 1
ATOM 653 N N . ILE A 1 81 ? -1.951 -20.531 -0.74 1 98.06 81 ILE A N 1
ATOM 654 C CA . ILE A 1 81 ? -2.934 -20.078 -1.716 1 98.06 81 ILE A CA 1
ATOM 655 C C . ILE A 1 81 ? -3.645 -18.828 -1.188 1 98.06 81 ILE A C 1
ATOM 657 O O . ILE A 1 81 ? -4.102 -18.797 -0.041 1 98.06 81 ILE A O 1
ATOM 661 N N . LEU A 1 82 ? -3.666 -17.797 -2.035 1 98.56 82 LEU A N 1
ATOM 662 C CA . LEU A 1 82 ? -4.371 -16.594 -1.631 1 98.56 82 LEU A CA 1
ATOM 663 C C . LEU A 1 82 ? -5.852 -16.875 -1.397 1 98.56 82 LEU A C 1
ATOM 665 O O . LEU A 1 82 ? -6.496 -17.547 -2.207 1 98.56 82 LEU A O 1
ATOM 669 N N . THR A 1 83 ? -6.398 -16.391 -0.292 1 98.5 83 THR A N 1
ATOM 670 C CA . THR A 1 83 ? -7.836 -16.391 -0.04 1 98.5 83 THR A CA 1
ATOM 671 C C . THR A 1 83 ? -8.508 -15.227 -0.752 1 98.5 83 THR A C 1
ATOM 673 O O . THR A 1 83 ? -7.863 -14.484 -1.487 1 98.5 83 THR A O 1
ATOM 676 N N . GLU A 1 84 ? -9.852 -15.094 -0.537 1 97.62 84 GLU A N 1
ATOM 677 C CA . GLU A 1 84 ? -10.547 -13.906 -1.026 1 97.62 84 GLU A CA 1
ATOM 678 C C . GLU A 1 84 ? -9.961 -12.633 -0.429 1 97.62 84 GLU A C 1
ATOM 680 O O . GLU A 1 84 ? -9.781 -11.633 -1.133 1 97.62 84 GLU A O 1
ATOM 685 N N . ARG A 1 85 ? -9.664 -12.711 0.85 1 98.19 85 ARG A N 1
ATOM 686 C CA . ARG A 1 85 ? -9.023 -11.602 1.56 1 98.19 85 ARG A CA 1
ATOM 687 C C . ARG A 1 85 ? -7.688 -11.242 0.922 1 98.19 85 ARG A C 1
ATOM 689 O O . ARG A 1 85 ? -7.367 -10.062 0.771 1 98.19 85 ARG A O 1
ATOM 696 N N . GLY A 1 86 ? -6.926 -12.227 0.578 1 98.75 86 GLY A N 1
ATOM 697 C CA . GLY A 1 86 ? -5.648 -12.031 -0.089 1 98.75 86 GLY A CA 1
ATOM 698 C C . GLY A 1 86 ? -5.793 -11.508 -1.506 1 98.75 86 GLY A C 1
ATOM 699 O O . GLY A 1 86 ? -5.047 -10.617 -1.924 1 98.75 86 GLY A O 1
ATOM 700 N N . MET A 1 87 ? -6.777 -12.07 -2.229 1 98.5 87 MET A N 1
ATOM 701 C CA . MET A 1 87 ? -7.008 -11.664 -3.613 1 98.5 87 MET A CA 1
ATOM 702 C C . MET A 1 87 ? -7.402 -10.195 -3.691 1 98.5 87 MET A C 1
ATOM 704 O O . MET A 1 87 ? -7.055 -9.508 -4.652 1 98.5 87 MET A O 1
ATOM 708 N N . ASP A 1 88 ? -8.039 -9.711 -2.664 1 98.38 88 ASP A N 1
ATOM 709 C CA . ASP A 1 88 ? -8.516 -8.328 -2.648 1 98.38 88 ASP A CA 1
ATOM 710 C C . ASP A 1 88 ? -7.363 -7.352 -2.432 1 98.38 88 ASP A C 1
ATOM 712 O O . ASP A 1 88 ? -7.543 -6.141 -2.549 1 98.38 88 ASP A O 1
ATOM 716 N N . LEU A 1 89 ? -6.137 -7.879 -2.193 1 98.81 89 LEU A N 1
ATOM 717 C CA . LEU A 1 89 ? -4.965 -7.023 -2.055 1 98.81 89 LEU A CA 1
ATOM 718 C C . LEU A 1 89 ? -4.402 -6.641 -3.422 1 98.81 89 LEU A C 1
ATOM 720 O O . LEU A 1 89 ? -3.467 -5.844 -3.514 1 98.81 89 LEU A O 1
ATOM 724 N N . PHE A 1 90 ? -5.008 -7.156 -4.504 1 98.88 90 PHE A N 1
ATOM 725 C CA . PHE A 1 90 ? -4.523 -6.883 -5.852 1 98.88 90 PHE A CA 1
ATOM 726 C C . PHE A 1 90 ? -4.488 -5.387 -6.121 1 98.88 90 PHE A C 1
ATOM 728 O O . PHE A 1 90 ? -3.531 -4.875 -6.707 1 98.88 90 PHE A O 1
ATOM 735 N N . ILE A 1 91 ? -5.488 -4.652 -5.68 1 98.81 91 ILE A N 1
ATOM 736 C CA . ILE A 1 91 ? -5.57 -3.211 -5.906 1 98.81 91 ILE A CA 1
ATOM 737 C C . ILE A 1 91 ? -4.461 -2.506 -5.129 1 98.81 91 ILE A C 1
ATOM 739 O O . ILE A 1 91 ? -3.867 -1.542 -5.617 1 98.81 91 ILE A O 1
ATOM 743 N N . VAL A 1 92 ? -4.133 -2.961 -3.918 1 98.88 92 VAL A N 1
ATOM 744 C CA . VAL A 1 92 ? -3.059 -2.4 -3.104 1 98.88 92 VAL A CA 1
ATOM 745 C C . VAL A 1 92 ? -1.716 -2.621 -3.797 1 98.88 92 VAL A C 1
ATOM 747 O O . VAL A 1 92 ? -0.933 -1.682 -3.959 1 98.88 92 VAL A O 1
ATOM 750 N N . ILE A 1 93 ? -1.441 -3.859 -4.273 1 98.88 93 ILE A N 1
ATOM 751 C CA . ILE A 1 93 ? -0.189 -4.199 -4.941 1 98.88 93 ILE A CA 1
ATOM 752 C C . ILE A 1 93 ? -0.064 -3.404 -6.238 1 98.88 93 ILE A C 1
ATOM 754 O O . ILE A 1 93 ? 1.009 -2.887 -6.555 1 98.88 93 ILE A O 1
ATOM 758 N N . THR A 1 94 ? -1.175 -3.314 -6.988 1 98.81 94 THR A N 1
ATOM 759 C CA . THR A 1 94 ? -1.175 -2.562 -8.242 1 98.81 94 THR A CA 1
ATOM 760 C C . THR A 1 94 ? -0.903 -1.084 -7.984 1 98.81 94 THR A C 1
ATOM 762 O O . THR A 1 94 ? -0.143 -0.45 -8.719 1 98.81 94 THR A O 1
ATOM 765 N N . SER A 1 95 ? -1.511 -0.509 -6.918 1 98.81 95 SER A N 1
ATOM 766 C CA . SER A 1 95 ? -1.283 0.896 -6.598 1 98.81 95 SER A CA 1
ATOM 767 C C . SER A 1 95 ? 0.178 1.153 -6.246 1 98.81 95 SER A C 1
ATOM 769 O O . SER A 1 95 ? 0.751 2.166 -6.652 1 98.81 95 SER A O 1
ATOM 771 N N . LEU A 1 96 ? 0.793 0.274 -5.492 1 98.81 96 LEU A N 1
ATOM 772 C CA . LEU A 1 96 ? 2.213 0.377 -5.18 1 98.81 96 LEU A CA 1
ATOM 773 C C . LEU A 1 96 ? 3.059 0.293 -6.445 1 98.81 96 LEU A C 1
ATOM 775 O O . LEU A 1 96 ? 3.998 1.071 -6.621 1 98.81 96 LEU A O 1
ATOM 779 N N . ARG A 1 97 ? 2.715 -0.633 -7.336 1 98.81 97 ARG A N 1
ATOM 780 C CA . ARG A 1 97 ? 3.436 -0.796 -8.594 1 98.81 97 ARG A CA 1
ATOM 781 C C . ARG A 1 97 ? 3.424 0.496 -9.406 1 98.81 97 ARG A C 1
ATOM 783 O O . ARG A 1 97 ? 4.473 0.958 -9.859 1 98.81 97 ARG A O 1
ATOM 790 N N . GLN A 1 98 ? 2.254 1.028 -9.523 1 98.69 98 GLN A N 1
ATOM 791 C CA . GLN A 1 98 ? 2.104 2.203 -10.375 1 98.69 98 GLN A CA 1
ATOM 792 C C . GLN A 1 98 ? 2.793 3.418 -9.766 1 98.69 98 GLN A C 1
ATOM 794 O O . GLN A 1 98 ? 3.361 4.246 -10.477 1 98.69 98 GLN A O 1
ATOM 799 N N . TRP A 1 99 ? 2.729 3.586 -8.484 1 98.75 99 TRP A N 1
ATOM 800 C CA . TRP A 1 99 ? 3.492 4.641 -7.824 1 98.75 99 TRP A CA 1
ATOM 801 C C . TRP A 1 99 ? 4.988 4.465 -8.07 1 98.75 99 TRP A C 1
ATOM 803 O O . TRP A 1 99 ? 5.684 5.43 -8.398 1 98.75 99 TRP A O 1
ATOM 813 N N . GLY A 1 100 ? 5.496 3.184 -7.871 1 98.56 100 GLY A N 1
ATOM 814 C CA . GLY A 1 100 ? 6.898 2.896 -8.141 1 98.56 100 GLY A CA 1
ATOM 815 C C . GLY A 1 100 ? 7.309 3.215 -9.562 1 98.56 100 GLY A C 1
ATOM 816 O O . GLY A 1 100 ? 8.398 3.744 -9.797 1 98.56 100 GLY A O 1
ATOM 817 N N . GLU A 1 101 ? 6.457 2.873 -10.516 1 98.12 101 GLU A N 1
ATOM 818 C CA . GLU A 1 101 ? 6.723 3.16 -11.922 1 98.12 101 GLU A CA 1
ATOM 819 C C . GLU A 1 101 ? 6.941 4.656 -12.148 1 98.12 101 GLU A C 1
ATOM 821 O O . GLU A 1 101 ? 7.82 5.051 -12.914 1 98.12 101 GLU A O 1
ATOM 826 N N . ARG A 1 102 ? 6.184 5.453 -11.484 1 97.38 102 ARG A N 1
ATOM 827 C CA . ARG A 1 102 ? 6.176 6.891 -11.734 1 97.38 102 ARG A CA 1
ATOM 828 C C . ARG A 1 102 ? 7.301 7.586 -10.969 1 97.38 102 ARG A C 1
ATOM 830 O O . ARG A 1 102 ? 7.859 8.578 -11.445 1 97.38 102 ARG A O 1
ATOM 837 N N . HIS A 1 103 ? 7.668 7 -9.812 1 98 103 HIS A N 1
ATOM 838 C CA . HIS A 1 103 ? 8.445 7.848 -8.914 1 98 103 HIS A CA 1
ATOM 839 C C . HIS A 1 103 ? 9.727 7.156 -8.477 1 98 103 HIS A C 1
ATOM 841 O O . HIS A 1 103 ? 10.555 7.75 -7.777 1 98 103 HIS A O 1
ATOM 847 N N . ALA A 1 104 ? 9.93 5.918 -8.891 1 97.56 104 ALA A N 1
ATOM 848 C CA . ALA A 1 104 ? 11.078 5.215 -8.328 1 97.56 104 ALA A CA 1
ATOM 849 C C . ALA A 1 104 ? 12.07 4.836 -9.422 1 97.56 104 ALA A C 1
ATOM 851 O O . ALA A 1 104 ? 12.984 4.039 -9.188 1 97.56 104 ALA A O 1
ATOM 852 N N . PHE A 1 105 ? 11.852 5.305 -10.586 1 97.62 105 PHE A N 1
ATOM 853 C CA . PHE A 1 105 ? 12.75 5.043 -11.703 1 97.62 105 PHE A CA 1
ATOM 854 C C . PHE A 1 105 ? 13.133 6.344 -12.398 1 97.62 105 PHE A C 1
ATOM 856 O O . PHE A 1 105 ? 12.344 7.289 -12.438 1 97.62 105 PHE A O 1
ATOM 863 N N . ASP A 1 106 ? 14.336 6.348 -12.922 1 96.25 106 ASP A N 1
ATOM 864 C CA . ASP A 1 106 ? 14.719 7.453 -13.797 1 96.25 106 ASP A CA 1
ATOM 865 C C . ASP A 1 106 ? 14.008 7.363 -15.141 1 96.25 106 ASP A C 1
ATOM 867 O O . ASP A 1 106 ? 13.492 6.305 -15.508 1 96.25 106 ASP A O 1
ATOM 871 N N . ASP A 1 107 ? 13.969 8.5 -15.758 1 94.75 107 ASP A N 1
ATOM 872 C CA . ASP A 1 107 ? 13.352 8.523 -17.078 1 94.75 107 ASP A CA 1
ATOM 873 C C . ASP A 1 107 ? 14 7.492 -18 1 94.75 107 ASP A C 1
ATOM 875 O O . ASP A 1 107 ? 15.227 7.441 -18.125 1 94.75 107 ASP A O 1
ATOM 879 N N . GLY A 1 108 ? 13.156 6.609 -18.531 1 94.25 108 GLY A N 1
ATOM 880 C CA . GLY A 1 108 ? 13.641 5.652 -19.5 1 94.25 108 GLY A CA 1
ATOM 881 C C . GLY A 1 108 ? 14.258 4.414 -18.891 1 94.25 108 GLY A C 1
ATOM 882 O O . GLY A 1 108 ? 14.617 3.473 -19.594 1 94.25 108 GLY A O 1
ATOM 883 N N . GLU A 1 109 ? 14.469 4.387 -17.578 1 96.62 109 GLU A N 1
ATOM 884 C CA . GLU A 1 109 ? 15 3.195 -16.922 1 96.62 109 GLU A CA 1
ATOM 885 C C . GLU A 1 109 ? 14.039 2.018 -17.062 1 96.62 109 GLU A C 1
ATOM 887 O O . GLU A 1 109 ? 12.859 2.131 -16.719 1 96.62 109 GLU A O 1
ATOM 892 N N . PRO A 1 110 ? 14.523 0.924 -17.625 1 96.75 110 PRO A N 1
ATOM 893 C CA . PRO A 1 110 ? 13.625 -0.218 -17.812 1 96.75 110 PRO A CA 1
ATOM 894 C C . PRO A 1 110 ? 13.094 -0.784 -16.5 1 96.75 110 PRO A C 1
ATOM 896 O O . PRO A 1 110 ? 13.812 -0.791 -15.492 1 96.75 110 PRO A O 1
ATOM 899 N N . HIS A 1 111 ? 11.883 -1.24 -16.5 1 98.12 111 HIS A N 1
ATOM 900 C CA . HIS A 1 111 ? 11.242 -1.915 -15.375 1 98.12 111 HIS A CA 1
ATOM 901 C C . HIS A 1 111 ? 10.141 -2.859 -15.859 1 98.12 111 HIS A C 1
ATOM 903 O O . HIS A 1 111 ? 9.75 -2.814 -17.031 1 98.12 111 HIS A O 1
ATOM 909 N N . SER A 1 112 ? 9.727 -3.756 -14.953 1 98.19 112 SER A N 1
ATOM 910 C CA . SER A 1 112 ? 8.617 -4.648 -15.289 1 98.19 112 SER A CA 1
ATOM 911 C C . SER A 1 112 ? 7.316 -3.875 -15.461 1 98.19 112 SER A C 1
ATOM 913 O O . SER A 1 112 ? 7.172 -2.771 -14.93 1 98.19 112 SER A O 1
ATOM 915 N N . ILE A 1 113 ? 6.383 -4.496 -16.219 1 97.94 113 ILE A N 1
ATOM 916 C CA . ILE A 1 113 ? 5.125 -3.836 -16.562 1 97.94 113 ILE A CA 1
ATOM 917 C C . ILE A 1 113 ? 3.963 -4.801 -16.328 1 97.94 113 ILE A C 1
ATOM 919 O O . ILE A 1 113 ? 4.051 -5.98 -16.672 1 97.94 113 ILE A O 1
ATOM 923 N N . LEU A 1 114 ? 2.902 -4.297 -15.75 1 98.56 114 LEU A N 1
ATOM 924 C CA . LEU A 1 114 ? 1.668 -5.066 -15.625 1 98.56 114 LEU A CA 1
ATOM 925 C C . LEU A 1 114 ? 0.827 -4.961 -16.891 1 98.56 114 LEU A C 1
ATOM 927 O O . LEU A 1 114 ? 0.45 -3.859 -17.297 1 98.56 114 LEU A O 1
ATOM 931 N N . ILE A 1 115 ? 0.46 -6.109 -17.438 1 98.69 115 ILE A N 1
ATOM 932 C CA . ILE A 1 115 ? -0.155 -6.156 -18.766 1 98.69 115 ILE A CA 1
ATOM 933 C C . ILE A 1 115 ? -1.576 -6.703 -18.656 1 98.69 115 ILE A C 1
ATOM 935 O O . ILE A 1 115 ? -1.823 -7.664 -17.922 1 98.69 115 ILE A O 1
ATOM 939 N N . ASP A 1 116 ? -2.535 -6.023 -19.312 1 98.38 116 ASP A N 1
ATOM 940 C CA . ASP A 1 116 ? -3.871 -6.559 -19.562 1 98.38 116 ASP A CA 1
ATOM 941 C C . ASP A 1 116 ? -3.818 -7.723 -20.547 1 98.38 116 ASP A C 1
ATOM 943 O O . ASP A 1 116 ? -3.498 -7.535 -21.719 1 98.38 116 ASP A O 1
ATOM 947 N N . ASP A 1 117 ? -4.254 -8.891 -20.109 1 97.75 117 ASP A N 1
ATOM 948 C CA . ASP A 1 117 ? -4.082 -10.094 -20.906 1 97.75 117 ASP A CA 1
ATOM 949 C C . ASP A 1 117 ? -4.961 -10.047 -22.156 1 97.75 117 ASP A C 1
ATOM 951 O O . ASP A 1 117 ? -4.641 -10.672 -23.172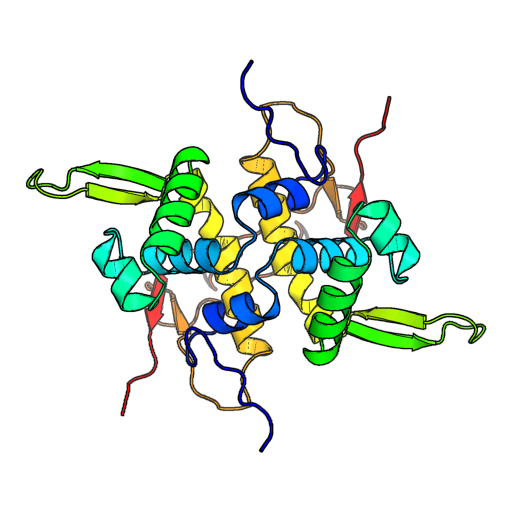 1 97.75 117 ASP A O 1
ATOM 955 N N . THR A 1 118 ? -6.043 -9.383 -22.062 1 95.69 118 THR A N 1
ATOM 956 C CA . THR A 1 118 ? -6.98 -9.328 -23.172 1 95.69 118 THR A CA 1
ATOM 957 C C . THR A 1 118 ? -6.438 -8.438 -24.297 1 95.69 118 THR A C 1
ATOM 959 O O . THR A 1 118 ? -6.527 -8.789 -25.469 1 95.69 118 THR A O 1
ATOM 962 N N . THR A 1 119 ? -5.832 -7.363 -24 1 95.75 119 THR A N 1
ATOM 963 C CA . THR A 1 119 ? -5.441 -6.375 -24.984 1 95.75 119 THR A CA 1
ATOM 964 C C . THR A 1 119 ? -3.947 -6.469 -25.281 1 95.75 119 THR A C 1
ATOM 966 O O . THR A 1 119 ? -3.486 -6.016 -26.344 1 95.75 119 THR A O 1
ATOM 969 N N . GLY A 1 120 ? -3.207 -6.988 -24.344 1 96.75 120 GLY A N 1
ATOM 970 C CA . GLY A 1 120 ? -1.76 -7.004 -24.484 1 96.75 120 GLY A CA 1
ATOM 971 C C . GLY A 1 120 ? -1.112 -5.676 -24.156 1 96.75 120 GLY A C 1
ATOM 972 O O . GLY A 1 120 ? 0.097 -5.504 -24.328 1 96.75 120 GLY A O 1
ATOM 973 N N . ASP A 1 121 ? -1.889 -4.742 -23.688 1 97.12 121 ASP A N 1
ATOM 974 C CA . ASP A 1 121 ? -1.404 -3.412 -23.328 1 97.12 121 ASP A CA 1
ATOM 975 C C . ASP A 1 121 ? -1.179 -3.295 -21.812 1 97.12 121 ASP A C 1
ATOM 977 O O . ASP A 1 121 ? -1.725 -4.082 -21.047 1 97.12 121 ASP A O 1
ATOM 981 N N . PRO A 1 122 ? -0.282 -2.287 -21.438 1 97.81 122 PRO A N 1
ATOM 982 C CA . PRO A 1 122 ? -0.196 -2.004 -20 1 97.81 122 PRO A CA 1
ATOM 983 C C . PRO A 1 122 ? -1.551 -1.667 -19.391 1 97.81 122 PRO A C 1
ATOM 985 O O . PRO A 1 122 ? -2.389 -1.036 -20.031 1 97.81 122 PRO A O 1
ATOM 988 N N . VAL A 1 123 ? -1.747 -2.105 -18.125 1 98.38 123 VAL A N 1
ATOM 989 C CA . VAL A 1 123 ? -2.998 -1.768 -17.453 1 98.38 123 VAL A CA 1
ATOM 990 C C . VAL A 1 123 ? -3.078 -0.257 -17.25 1 98.38 123 VAL A C 1
ATOM 992 O O . VAL A 1 123 ? -2.053 0.41 -17.094 1 98.38 123 VAL A O 1
ATOM 995 N N . PRO A 1 124 ? -4.289 0.319 -17.281 1 97.5 124 PRO A N 1
ATOM 996 C CA . PRO A 1 124 ? -4.414 1.762 -17.062 1 97.5 124 PRO A CA 1
ATOM 997 C C . PRO A 1 124 ? -4.098 2.168 -15.633 1 97.5 124 PRO A C 1
ATOM 999 O O . PRO A 1 124 ? -4.09 1.323 -14.734 1 97.5 124 PRO A O 1
ATOM 1002 N N . ARG A 1 125 ? -3.836 3.412 -15.5 1 97.38 125 ARG A N 1
ATOM 1003 C CA . ARG A 1 125 ? -3.586 3.951 -14.164 1 97.38 125 ARG A CA 1
ATOM 1004 C C . ARG A 1 125 ? -4.832 3.857 -13.289 1 97.38 125 ARG A C 1
ATOM 1006 O O . ARG A 1 125 ? -5.941 4.125 -13.758 1 97.38 125 ARG A O 1
ATOM 1013 N N . LEU A 1 126 ? -4.672 3.461 -12.039 1 98.06 126 LEU A N 1
ATOM 1014 C CA . LEU A 1 126 ? -5.742 3.488 -11.047 1 98.06 126 LEU A CA 1
ATOM 1015 C C . LEU A 1 126 ? -6.172 4.922 -10.75 1 98.06 126 LEU A C 1
ATOM 1017 O O . LEU A 1 126 ? -5.332 5.805 -10.578 1 98.06 126 LEU A O 1
ATOM 1021 N N . ARG A 1 127 ? -7.418 5.129 -10.758 1 96.62 127 ARG A N 1
ATOM 1022 C CA . ARG A 1 127 ? -7.996 6.426 -10.414 1 96.62 127 ARG A CA 1
ATOM 1023 C C . ARG A 1 127 ? -9.18 6.266 -9.469 1 96.62 127 ARG A C 1
ATOM 1025 O O . ARG A 1 127 ? -9.93 5.293 -9.562 1 96.62 127 ARG A O 1
ATOM 1032 N N . LEU A 1 128 ? -9.289 7.168 -8.539 1 97.88 128 LEU A N 1
ATOM 1033 C CA . LEU A 1 128 ? -10.469 7.25 -7.688 1 97.88 128 LEU A CA 1
ATOM 1034 C C . LEU A 1 128 ? -11.508 8.195 -8.289 1 97.88 128 LEU A C 1
ATOM 1036 O O . LEU A 1 128 ? -11.344 9.414 -8.234 1 97.88 128 LEU A O 1
ATOM 1040 N N . ILE A 1 129 ? -12.516 7.629 -8.859 1 96.06 129 ILE A N 1
ATOM 1041 C CA . ILE A 1 129 ? -13.484 8.414 -9.617 1 96.06 129 ILE A CA 1
ATOM 1042 C C . ILE A 1 129 ? -14.875 8.258 -9 1 96.06 129 ILE A C 1
ATOM 1044 O O . ILE A 1 129 ? -15.289 7.148 -8.664 1 96.06 129 ILE A O 1
ATOM 1048 N N . ASN A 1 130 ? -15.539 9.438 -8.844 1 95.88 130 ASN A N 1
ATOM 1049 C CA . ASN A 1 130 ? -16.891 9.352 -8.289 1 95.88 130 ASN A CA 1
ATOM 1050 C C . ASN A 1 130 ? -17.922 9.062 -9.375 1 95.88 130 ASN A C 1
ATOM 1052 O O . ASN A 1 130 ? -17.562 8.773 -10.516 1 95.88 130 ASN A O 1
ATOM 1056 N N . ALA A 1 131 ? -19.188 9.055 -8.992 1 92.44 131 ALA A N 1
ATOM 1057 C CA . ALA A 1 131 ? -20.281 8.672 -9.883 1 92.44 131 ALA A CA 1
ATOM 1058 C C . ALA A 1 131 ? -20.391 9.641 -11.055 1 92.44 131 ALA A C 1
ATOM 1060 O O . ALA A 1 131 ? -20.922 9.289 -12.109 1 92.44 131 ALA A O 1
ATOM 1061 N N . ARG A 1 132 ? -19.953 10.852 -10.906 1 94.19 132 ARG A N 1
ATOM 1062 C CA . ARG A 1 132 ? -20 11.859 -11.961 1 94.19 132 ARG A CA 1
ATOM 1063 C C . ARG A 1 132 ? -18.75 11.812 -12.828 1 94.19 132 ARG A C 1
ATOM 1065 O O . ARG A 1 132 ? -18.5 12.719 -13.625 1 94.19 132 ARG A O 1
ATOM 1072 N N . LYS A 1 133 ? -17.938 10.82 -12.609 1 92.12 133 LYS A N 1
ATOM 1073 C CA . LYS A 1 133 ? -16.734 10.578 -13.383 1 92.12 133 LYS A CA 1
ATOM 1074 C C . LYS A 1 133 ? -15.688 11.664 -13.117 1 92.12 133 LYS A C 1
ATOM 1076 O O . LYS A 1 133 ? -14.906 12.008 -14.008 1 92.12 133 LYS A O 1
ATOM 1081 N N . ILE A 1 134 ? -15.789 12.203 -12.031 1 94.94 134 ILE A N 1
ATOM 1082 C CA . ILE A 1 134 ? -14.805 13.195 -11.602 1 94.94 134 ILE A CA 1
ATOM 1083 C C . ILE A 1 134 ? -13.758 12.531 -10.719 1 94.94 134 ILE A C 1
ATOM 1085 O O . ILE A 1 134 ? -14.086 11.766 -9.812 1 94.94 134 ILE A O 1
ATOM 1089 N N . ASP A 1 135 ? -12.453 12.812 -11.062 1 96.38 135 ASP A N 1
ATOM 1090 C CA . ASP A 1 135 ? -11.352 12.297 -10.258 1 96.38 135 ASP A CA 1
ATOM 1091 C C . ASP A 1 135 ? -11.383 12.883 -8.844 1 96.38 135 ASP A C 1
ATOM 1093 O O . ASP A 1 135 ? -11.531 14.094 -8.672 1 96.38 135 ASP A O 1
ATOM 1097 N N . LEU A 1 136 ? -11.258 12.039 -7.875 1 97.88 136 LEU A N 1
ATOM 1098 C CA . LEU A 1 136 ? -11.117 12.469 -6.488 1 97.88 136 LEU A CA 1
ATOM 1099 C C . LEU A 1 136 ? -9.656 12.461 -6.062 1 97.88 136 LEU A C 1
ATOM 1101 O O . LEU A 1 136 ? -8.867 11.648 -6.551 1 97.88 136 LEU A O 1
ATOM 1105 N N . ASP A 1 137 ? -9.352 13.406 -5.258 1 96.88 137 ASP A N 1
ATOM 1106 C CA . ASP A 1 137 ? -7.992 13.547 -4.742 1 96.88 137 ASP A CA 1
ATOM 1107 C C . ASP A 1 137 ? -8 13.992 -3.281 1 96.88 137 ASP A C 1
ATOM 1109 O O . ASP A 1 137 ? -9.07 14.102 -2.67 1 96.88 137 ASP A O 1
ATOM 1113 N N . PRO A 1 138 ? -6.809 14.109 -2.627 1 96.56 138 PRO A N 1
ATOM 1114 C CA . PRO A 1 138 ? -6.766 14.445 -1.202 1 96.56 138 PRO A CA 1
ATOM 1115 C C . PRO A 1 138 ? -7.492 15.75 -0.885 1 96.56 138 PRO A C 1
ATOM 1117 O O . PRO A 1 138 ? -8.008 15.922 0.224 1 96.56 138 PRO A O 1
ATOM 1120 N N . THR A 1 139 ? -7.559 16.703 -1.766 1 96.56 139 THR A N 1
ATOM 1121 C CA . THR A 1 139 ? -8.141 18.016 -1.495 1 96.56 139 THR A CA 1
ATOM 1122 C C . THR A 1 139 ? -9.656 17.969 -1.662 1 96.56 139 THR A C 1
ATOM 1124 O O . THR A 1 139 ? -10.352 18.906 -1.262 1 96.56 139 THR A O 1
ATOM 1127 N N . SER A 1 140 ? -10.172 16.906 -2.258 1 97.75 140 SER A N 1
ATOM 1128 C CA . SER A 1 140 ? -11.609 16.844 -2.5 1 97.75 140 SER A CA 1
ATOM 1129 C C . SER A 1 140 ? -12.258 15.75 -1.653 1 97.75 140 SER A C 1
ATOM 1131 O O . SER A 1 140 ? -13.375 15.32 -1.934 1 97.75 140 SER A O 1
ATOM 1133 N N . THR A 1 141 ? -11.586 15.227 -0.708 1 98.56 141 THR A N 1
ATOM 1134 C CA . THR A 1 141 ? -12.078 14.195 0.192 1 98.56 141 THR A CA 1
ATOM 1135 C C . THR A 1 141 ? -11.68 14.5 1.635 1 98.56 141 THR A C 1
ATOM 1137 O O . THR A 1 141 ? -10.773 15.297 1.881 1 98.56 141 THR A O 1
ATOM 1140 N N . HIS A 1 142 ? -12.367 13.914 2.598 1 98.38 142 HIS A N 1
ATOM 1141 C CA . HIS A 1 142 ? -11.969 13.984 4 1 98.38 142 HIS A CA 1
ATOM 1142 C C . HIS A 1 142 ? -12.422 12.734 4.758 1 98.38 142 HIS A C 1
ATOM 1144 O O . HIS A 1 142 ? -13.305 12.008 4.293 1 98.38 142 HIS A O 1
ATOM 1150 N N . VAL A 1 143 ? -11.758 12.461 5.859 1 98.19 143 VAL A N 1
ATOM 1151 C CA . VAL A 1 143 ? -12.086 11.305 6.688 1 98.19 143 VAL A CA 1
ATOM 1152 C C . VAL A 1 143 ? -13.062 11.719 7.785 1 98.19 143 VAL A C 1
ATOM 1154 O O . VAL A 1 143 ? -12.836 12.711 8.492 1 98.19 143 VAL A O 1
ATOM 1157 N N . GLU A 1 144 ? -14.141 10.969 7.914 1 97.62 144 GLU A N 1
ATOM 1158 C CA . GLU A 1 144 ? -15.031 11.086 9.062 1 97.62 144 GLU A CA 1
ATOM 1159 C C . GLU A 1 144 ? -14.758 9.992 10.086 1 97.62 144 GLU A C 1
ATOM 1161 O O . GLU A 1 144 ? -14.922 8.805 9.797 1 97.62 144 GLU A O 1
ATOM 1166 N N . LYS A 1 145 ? -14.406 10.391 11.203 1 96.06 145 LYS A N 1
ATOM 1167 C CA . LYS A 1 145 ? -14.008 9.461 12.258 1 96.06 145 LYS A CA 1
ATOM 1168 C C . LYS A 1 145 ? -15.227 8.969 13.039 1 96.06 145 LYS A C 1
ATOM 1170 O O . LYS A 1 145 ? -16.312 9.555 12.945 1 96.06 145 LYS A O 1
ATOM 1175 N N . VAL A 1 146 ? -14.984 7.852 13.758 1 93.81 146 VAL A N 1
ATOM 1176 C CA . VAL A 1 146 ? -16.016 7.324 14.641 1 93.81 146 VAL A CA 1
ATOM 1177 C C . VAL A 1 146 ? -16.203 8.25 15.844 1 93.81 146 VAL A C 1
ATOM 1179 O O . VAL A 1 146 ? -15.219 8.711 16.422 1 93.81 146 VAL A O 1
ATOM 1182 N N . GLU A 1 147 ? -17.422 8.734 16.078 1 81.12 147 GLU A N 1
ATOM 1183 C CA . GLU A 1 147 ? -17.703 9.586 17.234 1 81.12 147 GLU A CA 1
ATOM 1184 C C . GLU A 1 147 ? -17.484 8.836 18.547 1 81.12 147 GLU A C 1
ATOM 1186 O O . GLU A 1 147 ? -17.859 7.668 18.672 1 81.12 147 GLU A O 1
ATOM 1191 N N . GLU A 1 148 ? -16.406 9.086 19.281 1 65.19 148 GLU A N 1
ATOM 1192 C CA . GLU A 1 148 ? -16.266 8.516 20.625 1 65.19 148 GLU A CA 1
ATOM 1193 C C . GLU A 1 148 ? -17.484 8.828 21.484 1 65.19 148 GLU A C 1
ATOM 1195 O O . GLU A 1 148 ? -17.906 9.984 21.578 1 65.19 148 GLU A O 1
ATOM 1200 N N . GLY A 1 149 ? -18.484 7.965 21.406 1 47.28 149 GLY A N 1
ATOM 1201 C CA . GLY A 1 149 ? -19.531 8.148 22.406 1 47.28 149 GLY A CA 1
ATOM 1202 C C . GLY A 1 149 ? -18.984 8.258 23.828 1 47.28 149 GLY A C 1
ATOM 1203 O O . GLY A 1 149 ? -17.859 7.828 24.094 1 47.28 149 GLY A O 1
ATOM 1204 N N . MET B 1 1 ? 31.062 7.82 -2.639 1 27.48 1 MET B N 1
ATOM 1205 C CA . MET B 1 1 ? 30.375 6.93 -3.564 1 27.48 1 MET B CA 1
ATOM 1206 C C . MET B 1 1 ? 28.875 6.879 -3.254 1 27.48 1 MET B C 1
ATOM 1208 O O . MET B 1 1 ? 28.484 6.617 -2.115 1 27.48 1 MET B O 1
ATOM 1212 N N . PRO B 1 2 ? 27.938 7.539 -3.789 1 37.69 2 PRO B N 1
ATOM 1213 C CA . PRO B 1 2 ? 26.609 7.652 -3.199 1 37.69 2 PRO B CA 1
ATOM 1214 C C . PRO B 1 2 ? 26.016 6.301 -2.795 1 37.69 2 PRO B C 1
ATOM 1216 O O . PRO B 1 2 ? 26.359 5.273 -3.391 1 37.69 2 PRO B O 1
ATOM 1219 N N . ASP B 1 3 ? 25.875 5.871 -1.521 1 46 3 ASP B N 1
ATOM 1220 C CA . ASP B 1 3 ? 25.297 4.68 -0.907 1 46 3 ASP B CA 1
ATOM 1221 C C . ASP B 1 3 ? 24.125 4.152 -1.732 1 46 3 ASP B C 1
ATOM 1223 O O . ASP B 1 3 ? 23.141 4.855 -1.931 1 46 3 ASP B O 1
ATOM 1227 N N . ARG B 1 4 ? 24.375 3.523 -2.795 1 48.38 4 ARG B N 1
ATOM 1228 C CA . ARG B 1 4 ? 23.484 2.943 -3.789 1 48.38 4 ARG B CA 1
ATOM 1229 C C . ARG B 1 4 ? 22.312 2.219 -3.123 1 48.38 4 ARG B C 1
ATOM 1231 O O . ARG B 1 4 ? 22.516 1.381 -2.242 1 48.38 4 ARG B O 1
ATOM 1238 N N . THR B 1 5 ? 21.203 2.768 -3.113 1 62.38 5 THR B N 1
ATOM 1239 C CA . THR B 1 5 ? 20 2.113 -2.609 1 62.38 5 THR B CA 1
ATOM 1240 C C . THR B 1 5 ? 19.969 0.643 -3.016 1 62.38 5 THR B C 1
ATOM 1242 O O . THR B 1 5 ? 20.141 0.316 -4.191 1 62.38 5 THR B O 1
ATOM 1245 N N . GLN B 1 6 ? 20.312 -0.292 -2.094 1 84.56 6 GLN B N 1
ATOM 1246 C CA . GLN B 1 6 ? 20.172 -1.721 -2.359 1 84.56 6 GLN B CA 1
ATOM 1247 C C . GLN B 1 6 ? 18.703 -2.127 -2.438 1 84.56 6 GLN B C 1
ATOM 1249 O O . GLN B 1 6 ? 18.047 -2.291 -1.408 1 84.56 6 GLN B O 1
ATOM 1254 N N . TRP B 1 7 ? 18.312 -2.129 -3.658 1 92.94 7 TRP B N 1
ATOM 1255 C CA . TRP B 1 7 ? 16.922 -2.494 -3.898 1 92.94 7 TRP B CA 1
ATOM 1256 C C . TRP B 1 7 ? 16.703 -3.986 -3.674 1 92.94 7 TRP B C 1
ATOM 1258 O O . TRP B 1 7 ? 17.531 -4.809 -4.059 1 92.94 7 TRP B O 1
ATOM 1268 N N . THR B 1 8 ? 15.578 -4.348 -3.082 1 94.19 8 THR B N 1
ATOM 1269 C CA . THR B 1 8 ? 15.188 -5.75 -2.967 1 94.19 8 THR B CA 1
ATOM 1270 C C . THR B 1 8 ? 15.078 -6.395 -4.348 1 94.19 8 THR B C 1
ATOM 1272 O O . THR B 1 8 ? 15.539 -7.52 -4.547 1 94.19 8 THR B O 1
ATOM 1275 N N . ASP B 1 9 ? 14.516 -5.773 -5.293 1 93.94 9 ASP B N 1
ATOM 1276 C CA . ASP B 1 9 ? 14.398 -6.121 -6.707 1 93.94 9 ASP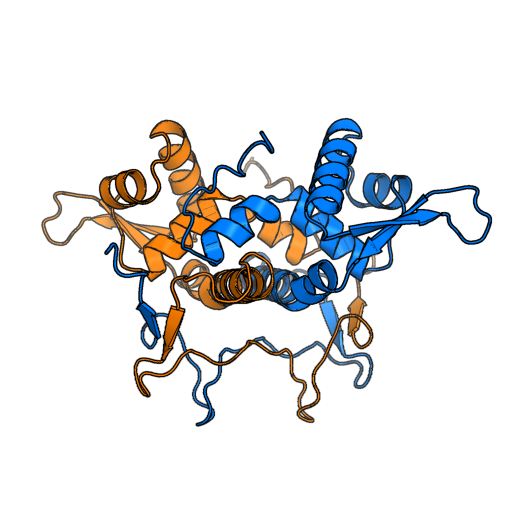 B CA 1
ATOM 1277 C C . ASP B 1 9 ? 14.508 -4.875 -7.586 1 93.94 9 ASP B C 1
ATOM 1279 O O . ASP B 1 9 ? 13.547 -4.117 -7.723 1 93.94 9 ASP B O 1
ATOM 1283 N N . PRO B 1 10 ? 15.609 -4.684 -8.148 1 94.69 10 PRO B N 1
ATOM 1284 C CA . PRO B 1 10 ? 15.906 -3.395 -8.781 1 94.69 10 PRO B CA 1
ATOM 1285 C C . PRO B 1 10 ? 15.016 -3.105 -9.984 1 94.69 10 PRO B C 1
ATOM 1287 O O . PRO B 1 10 ? 14.844 -1.943 -10.367 1 94.69 10 PRO B O 1
ATOM 1290 N N . HIS B 1 11 ? 14.422 -4.059 -10.609 1 96.31 11 HIS B N 1
ATOM 1291 C CA . HIS B 1 11 ? 13.648 -3.834 -11.828 1 96.31 11 HIS B CA 1
ATOM 1292 C C . HIS B 1 11 ? 12.148 -3.924 -11.555 1 96.31 11 HIS B C 1
ATOM 1294 O O . HIS B 1 11 ? 11.344 -3.887 -12.484 1 96.31 11 HIS B O 1
ATOM 1300 N N . CYS B 1 12 ? 11.789 -4.07 -10.383 1 98 12 CYS B N 1
ATOM 1301 C CA . CYS B 1 12 ? 10.383 -4.203 -10.008 1 98 12 CYS B CA 1
ATOM 1302 C C . CYS B 1 12 ? 9.867 -2.93 -9.344 1 98 12 CYS B C 1
ATOM 1304 O O . CYS B 1 12 ? 10.281 -2.592 -8.234 1 98 12 CYS B O 1
ATOM 1306 N N . PRO B 1 13 ? 8.891 -2.281 -9.969 1 98.56 13 PRO B N 1
ATOM 1307 C CA . PRO B 1 13 ? 8.352 -1.06 -9.367 1 98.56 13 PRO B CA 1
ATOM 1308 C C . PRO B 1 13 ? 7.715 -1.306 -8 1 98.56 13 PRO B C 1
ATOM 1310 O O . PRO B 1 13 ? 7.863 -0.486 -7.094 1 98.56 13 PRO B O 1
ATOM 1313 N N . THR B 1 14 ? 7.039 -2.451 -7.863 1 98.69 14 THR B N 1
ATOM 1314 C CA . THR B 1 14 ? 6.414 -2.768 -6.582 1 98.69 14 THR B CA 1
ATOM 1315 C C . THR B 1 14 ? 7.469 -2.9 -5.484 1 98.69 14 THR B C 1
ATOM 1317 O O . THR B 1 14 ? 7.297 -2.367 -4.387 1 98.69 14 THR B O 1
ATOM 1320 N N . ALA B 1 15 ? 8.555 -3.574 -5.789 1 98.5 15 ALA B N 1
ATOM 1321 C CA . ALA B 1 15 ? 9.625 -3.773 -4.816 1 98.5 15 ALA B CA 1
ATOM 1322 C C . ALA B 1 15 ? 10.258 -2.441 -4.414 1 98.5 15 ALA B C 1
ATOM 1324 O O . ALA B 1 15 ? 10.508 -2.199 -3.234 1 98.5 15 ALA B O 1
ATOM 1325 N N . ARG B 1 16 ? 10.492 -1.637 -5.383 1 98.31 16 ARG B N 1
ATOM 1326 C CA . ARG B 1 16 ? 11.086 -0.341 -5.062 1 98.31 16 ARG B CA 1
ATOM 1327 C C . ARG B 1 16 ? 10.125 0.504 -4.227 1 98.31 16 ARG B C 1
ATOM 1329 O O . ARG B 1 16 ? 10.547 1.178 -3.283 1 98.31 16 ARG B O 1
ATOM 1336 N N . ALA B 1 17 ? 8.836 0.496 -4.59 1 98.56 17 ALA B N 1
ATOM 1337 C CA . ALA B 1 17 ? 7.852 1.198 -3.77 1 98.56 17 ALA B CA 1
ATOM 1338 C C . ALA B 1 17 ? 7.84 0.654 -2.344 1 98.56 17 ALA B C 1
ATOM 1340 O O . ALA B 1 17 ? 7.836 1.423 -1.38 1 98.56 17 ALA B O 1
ATOM 1341 N N . ALA B 1 18 ? 7.863 -0.66 -2.191 1 98.38 18 ALA B N 1
ATOM 1342 C CA . ALA B 1 18 ? 7.855 -1.303 -0.879 1 98.38 18 ALA B CA 1
ATOM 1343 C C . ALA B 1 18 ? 9.102 -0.937 -0.081 1 98.38 18 ALA B C 1
ATOM 1345 O O . ALA B 1 18 ? 9.039 -0.762 1.139 1 98.38 18 ALA B O 1
ATOM 1346 N N . ASP B 1 19 ? 10.234 -0.826 -0.749 1 97.62 19 ASP B N 1
ATOM 1347 C CA . ASP B 1 19 ? 11.477 -0.431 -0.092 1 97.62 19 ASP B CA 1
ATOM 1348 C C . ASP B 1 19 ? 11.383 0.985 0.47 1 97.62 19 ASP B C 1
ATOM 1350 O O . ASP B 1 19 ? 11.977 1.294 1.501 1 97.62 19 ASP B O 1
ATOM 1354 N N . ILE B 1 20 ? 10.648 1.813 -0.179 1 97.31 20 ILE B N 1
ATOM 1355 C CA . ILE B 1 20 ? 10.602 3.232 0.156 1 97.31 20 ILE B CA 1
ATOM 1356 C C . ILE B 1 20 ? 9.492 3.484 1.181 1 97.31 20 ILE B C 1
ATOM 1358 O O . ILE B 1 20 ? 9.703 4.199 2.162 1 97.31 20 ILE B O 1
ATOM 1362 N N . ILE B 1 21 ? 8.305 2.832 0.983 1 97.62 21 ILE B N 1
ATOM 1363 C CA . ILE B 1 21 ? 7.141 3.25 1.762 1 97.62 21 ILE B CA 1
ATOM 1364 C C . ILE B 1 21 ? 6.469 2.027 2.381 1 97.62 21 ILE B C 1
ATOM 1366 O O . ILE B 1 21 ? 5.477 2.154 3.102 1 97.62 21 ILE B O 1
ATOM 1370 N N . GLY B 1 22 ? 7.02 0.834 2.186 1 97.38 22 GLY B N 1
ATOM 1371 C CA . GLY B 1 22 ? 6.355 -0.396 2.582 1 97.38 22 GLY B CA 1
ATOM 1372 C C . GLY B 1 22 ? 6.559 -0.738 4.047 1 97.38 22 GLY B C 1
ATOM 1373 O O . GLY B 1 22 ? 6.941 -1.86 4.379 1 97.38 22 GLY B O 1
ATOM 1374 N N . ASP B 1 23 ? 6.391 0.141 4.941 1 97.25 23 ASP B N 1
ATOM 1375 C CA . ASP B 1 23 ? 6.367 -0.132 6.375 1 97.25 23 ASP B CA 1
ATOM 1376 C C . ASP B 1 23 ? 5.211 0.594 7.059 1 97.25 23 ASP B C 1
ATOM 1378 O O . ASP B 1 23 ? 4.785 1.657 6.602 1 97.25 23 ASP B O 1
ATOM 1382 N N . ARG B 1 24 ? 4.785 0.057 8.195 1 97.69 24 ARG B N 1
ATOM 1383 C CA . ARG B 1 24 ? 3.572 0.467 8.891 1 97.69 24 ARG B CA 1
ATOM 1384 C C . ARG B 1 24 ? 3.615 1.952 9.234 1 97.69 24 ARG B C 1
ATOM 1386 O O . ARG B 1 24 ? 2.666 2.688 8.953 1 97.69 24 ARG B O 1
ATOM 1393 N N . TRP B 1 25 ? 4.664 2.416 9.82 1 98.31 25 TRP B N 1
ATOM 1394 C CA . TRP B 1 25 ? 4.723 3.783 10.32 1 98.31 25 TRP B CA 1
ATOM 1395 C C . TRP B 1 25 ? 4.777 4.785 9.18 1 98.31 25 TRP B C 1
ATOM 1397 O O . TRP B 1 25 ? 4.148 5.844 9.242 1 98.31 25 TRP B O 1
ATOM 1407 N N . SER B 1 26 ? 5.539 4.488 8.102 1 98.56 26 SER B N 1
ATOM 1408 C CA . SER B 1 26 ? 5.566 5.383 6.945 1 98.56 26 SER B CA 1
ATOM 1409 C C . SER B 1 26 ? 4.176 5.559 6.348 1 98.56 26 SER B C 1
ATOM 1411 O O . SER B 1 26 ? 3.758 6.68 6.051 1 98.56 26 SER B O 1
ATOM 1413 N N . LEU B 1 27 ? 3.455 4.457 6.203 1 98.81 27 LEU B N 1
ATOM 1414 C CA . LEU B 1 27 ? 2.109 4.488 5.641 1 98.81 27 LEU B CA 1
ATOM 1415 C C . LEU B 1 27 ? 1.174 5.312 6.52 1 98.81 27 LEU B C 1
ATOM 1417 O O . LEU B 1 27 ? 0.383 6.113 6.016 1 98.81 27 LEU B O 1
ATOM 1421 N N . LEU B 1 28 ? 1.315 5.184 7.816 1 98.75 28 LEU B N 1
ATOM 1422 C CA . LEU B 1 28 ? 0.412 5.863 8.742 1 98.75 28 LEU B CA 1
ATOM 1423 C C . LEU B 1 28 ? 0.774 7.34 8.867 1 98.75 28 LEU B C 1
ATOM 1425 O O . LEU B 1 28 ? -0.105 8.188 9.047 1 98.75 28 LEU B O 1
ATOM 1429 N N . ILE B 1 29 ? 2.064 7.652 8.773 1 98.88 29 ILE B N 1
ATOM 1430 C CA . ILE B 1 29 ? 2.484 9.047 8.758 1 98.88 29 ILE B CA 1
ATOM 1431 C C . ILE B 1 29 ? 1.909 9.742 7.527 1 98.88 29 ILE B C 1
ATOM 1433 O O . ILE B 1 29 ? 1.379 10.852 7.625 1 98.88 29 ILE B O 1
ATOM 1437 N N . VAL B 1 30 ? 1.982 9.125 6.383 1 98.88 30 VAL B N 1
ATOM 1438 C CA . VAL B 1 30 ? 1.453 9.688 5.145 1 98.88 30 VAL B CA 1
ATOM 1439 C C . VAL B 1 30 ? -0.063 9.836 5.25 1 98.88 30 VAL B C 1
ATOM 1441 O O . VAL B 1 30 ? -0.62 10.867 4.859 1 98.88 30 VAL B O 1
ATOM 1444 N N . ARG B 1 31 ? -0.72 8.836 5.766 1 98.69 31 ARG B N 1
ATOM 1445 C CA . ARG B 1 31 ? -2.154 8.93 6.016 1 98.69 31 ARG B CA 1
ATOM 1446 C C . ARG B 1 31 ? -2.484 10.156 6.855 1 98.69 31 ARG B C 1
ATOM 1448 O O . ARG B 1 31 ? -3.395 10.922 6.527 1 98.69 31 ARG B O 1
ATOM 1455 N N . ASP B 1 32 ? -1.728 10.344 8 1 98.5 32 ASP B N 1
ATOM 1456 C CA . ASP B 1 32 ? -1.952 11.484 8.891 1 98.5 32 ASP B CA 1
ATOM 1457 C C . ASP B 1 32 ? -1.767 12.805 8.141 1 98.5 32 ASP B C 1
ATOM 1459 O O . ASP B 1 32 ? -2.494 13.773 8.383 1 98.5 32 ASP B O 1
ATOM 1463 N N . ALA B 1 33 ? -0.8 12.82 7.27 1 98.69 33 ALA B N 1
ATOM 1464 C CA . ALA B 1 33 ? -0.573 14.031 6.48 1 98.69 33 ALA B CA 1
ATOM 1465 C C . ALA B 1 33 ? -1.781 14.344 5.602 1 98.69 33 ALA B C 1
ATOM 1467 O O . ALA B 1 33 ? -2.168 15.508 5.465 1 98.69 33 ALA B O 1
ATOM 1468 N N . PHE B 1 34 ? -2.377 13.32 5 1 98.44 34 PHE B N 1
ATOM 1469 C CA . PHE B 1 34 ? -3.578 13.531 4.203 1 98.44 34 PHE B CA 1
ATOM 1470 C C . PHE B 1 34 ? -4.723 14.047 5.07 1 98.44 34 PHE B C 1
ATOM 1472 O O . PHE B 1 34 ? -5.637 14.703 4.578 1 98.44 34 PHE B O 1
ATOM 1479 N N . ASP B 1 35 ? -4.617 13.719 6.355 1 96.56 35 ASP B N 1
ATOM 1480 C CA . ASP B 1 35 ? -5.645 14.164 7.289 1 96.56 35 ASP B CA 1
ATOM 1481 C C . ASP B 1 35 ? -5.332 15.562 7.824 1 96.56 35 ASP B C 1
ATOM 1483 O O . ASP B 1 35 ? -6 16.047 8.742 1 96.56 35 ASP B O 1
ATOM 1487 N N . GLY B 1 36 ? -4.273 16.172 7.414 1 96.88 36 GLY B N 1
ATOM 1488 C CA . GLY B 1 36 ? -4.023 17.578 7.688 1 96.88 36 GLY B CA 1
ATOM 1489 C C . GLY B 1 36 ? -2.906 17.797 8.688 1 96.88 36 GLY B C 1
ATOM 1490 O O . GLY B 1 36 ? -2.584 18.938 9.023 1 96.88 36 GLY B O 1
ATOM 1491 N N . LEU B 1 37 ? -2.35 16.75 9.188 1 97.81 37 LEU B N 1
ATOM 1492 C CA . LEU B 1 37 ? -1.245 16.906 10.133 1 97.81 37 LEU B CA 1
ATOM 1493 C C . LEU B 1 37 ? 0.06 17.188 9.398 1 97.81 37 LEU B C 1
ATOM 1495 O O . LEU B 1 37 ? 0.307 16.641 8.32 1 97.81 37 LEU B O 1
ATOM 1499 N N . SER B 1 38 ? 0.916 18.047 9.992 1 97.81 38 SER B N 1
ATOM 1500 C CA . SER B 1 38 ? 2.121 18.438 9.266 1 97.81 38 SER B CA 1
ATOM 1501 C C . SER B 1 38 ? 3.297 18.641 10.219 1 97.81 38 SER B C 1
ATOM 1503 O O . SER B 1 38 ? 4.414 18.922 9.773 1 97.81 38 SER B O 1
ATOM 1505 N N . ARG B 1 39 ? 3.078 18.484 11.523 1 97.81 39 ARG B N 1
ATOM 1506 C CA . ARG B 1 39 ? 4.148 18.719 12.492 1 97.81 39 ARG B CA 1
ATOM 1507 C C . ARG B 1 39 ? 4.535 17.422 13.195 1 97.81 39 ARG B C 1
ATOM 1509 O O . ARG B 1 39 ? 3.697 16.547 13.398 1 97.81 39 ARG B O 1
ATOM 1516 N N . PHE B 1 40 ? 5.809 17.469 13.68 1 98 40 PHE B N 1
ATOM 1517 C CA . PHE B 1 40 ? 6.34 16.297 14.383 1 98 40 PHE B CA 1
ATOM 1518 C C . PHE B 1 40 ? 5.457 15.945 15.578 1 98 40 PHE B C 1
ATOM 1520 O O . PHE B 1 40 ? 5.062 14.789 15.742 1 98 40 PHE B O 1
ATOM 1527 N N . SER B 1 41 ? 5.102 16.938 16.359 1 97.62 41 SER B N 1
ATOM 1528 C CA . SER B 1 41 ? 4.348 16.703 17.594 1 97.62 41 SER B CA 1
ATOM 1529 C C . SER B 1 41 ? 2.941 16.203 17.281 1 97.62 41 SER B C 1
ATOM 1531 O O . SER B 1 41 ? 2.391 15.391 18.047 1 97.62 41 SER B O 1
ATOM 1533 N N . GLN B 1 42 ? 2.307 16.656 16.203 1 98.06 42 GLN B N 1
ATOM 1534 C CA . GLN B 1 42 ? 0.99 16.188 15.789 1 98.06 42 GLN B CA 1
ATOM 1535 C C . GLN B 1 42 ? 1.035 14.711 15.398 1 98.06 42 GLN B C 1
ATOM 1537 O O . GLN B 1 42 ? 0.187 13.922 15.82 1 98.06 42 GLN B O 1
ATOM 1542 N N . PHE B 1 43 ? 2.055 14.328 14.547 1 98.44 43 PHE B N 1
ATOM 1543 C CA . PHE B 1 43 ? 2.227 12.93 14.18 1 98.44 43 PHE B CA 1
ATOM 1544 C C . PHE B 1 43 ? 2.436 12.062 15.414 1 98.44 43 PHE B C 1
ATOM 1546 O O . PHE B 1 43 ? 1.797 11.016 15.562 1 98.44 43 PHE B O 1
ATOM 1553 N N . GLN B 1 44 ? 3.332 12.523 16.297 1 98.44 44 GLN B N 1
ATOM 1554 C CA . GLN B 1 44 ? 3.68 11.766 17.5 1 98.44 44 GLN B CA 1
ATOM 1555 C C . GLN B 1 44 ? 2.447 11.508 18.359 1 98.44 44 GLN B C 1
ATOM 1557 O O . GLN B 1 44 ? 2.197 10.367 18.781 1 98.44 44 GLN B O 1
ATOM 1562 N N . ARG B 1 45 ? 1.734 12.516 18.609 1 97.69 45 ARG B N 1
ATOM 1563 C CA . ARG B 1 45 ? 0.56 12.43 19.469 1 97.69 45 ARG B CA 1
ATOM 1564 C C . ARG B 1 45 ? -0.517 11.547 18.844 1 97.69 45 ARG B C 1
ATOM 1566 O O . ARG B 1 45 ? -1.086 10.68 19.516 1 97.69 45 ARG B O 1
ATOM 1573 N N . ASN B 1 46 ? -0.787 11.734 17.562 1 97.38 46 ASN B N 1
ATOM 1574 C CA . ASN B 1 46 ? -1.876 11.031 16.891 1 97.38 46 ASN B CA 1
ATOM 1575 C C . ASN B 1 46 ? -1.57 9.539 16.75 1 97.38 46 ASN B C 1
ATOM 1577 O O . ASN B 1 46 ? -2.463 8.703 16.891 1 97.38 46 ASN B O 1
ATOM 1581 N N . LEU B 1 47 ? -0.373 9.195 16.516 1 97.56 47 LEU B N 1
ATOM 1582 C CA . LEU B 1 47 ? 0.011 7.812 16.25 1 97.56 47 LEU B CA 1
ATOM 1583 C C . LEU B 1 47 ? 0.429 7.102 17.531 1 97.56 47 LEU B C 1
ATOM 1585 O O . LEU B 1 47 ? 0.457 5.871 17.578 1 97.56 47 LEU B O 1
ATOM 1589 N N . GLY B 1 48 ? 0.814 7.824 18.531 1 97.38 48 GLY B N 1
ATOM 1590 C CA . GLY B 1 48 ? 1.38 7.219 19.719 1 97.38 48 GLY B CA 1
ATOM 1591 C C . GLY B 1 48 ? 2.697 6.512 19.469 1 97.38 48 GLY B C 1
ATOM 1592 O O . GLY B 1 48 ? 3.014 5.52 20.125 1 97.38 48 GLY B O 1
ATOM 1593 N N . ILE B 1 49 ? 3.363 6.918 18.531 1 97.19 49 ILE B N 1
ATOM 1594 C CA . ILE B 1 49 ? 4.605 6.309 18.062 1 97.19 49 ILE B CA 1
ATOM 1595 C C . ILE B 1 49 ? 5.777 6.832 18.891 1 97.19 49 ILE B C 1
ATOM 1597 O O . ILE B 1 49 ? 5.762 7.977 19.344 1 97.19 49 ILE B O 1
ATOM 1601 N N . ALA B 1 50 ? 6.789 6.023 19.188 1 97.88 50 ALA B N 1
ATOM 1602 C CA . ALA B 1 50 ? 8 6.457 19.875 1 97.88 50 ALA B CA 1
ATOM 1603 C C . ALA B 1 50 ? 8.734 7.523 19.062 1 97.88 50 ALA B C 1
ATOM 1605 O O . ALA B 1 50 ? 8.82 7.438 17.844 1 97.88 50 ALA B O 1
ATOM 1606 N N . LYS B 1 51 ? 9.328 8.477 19.781 1 98.12 51 LYS B N 1
ATOM 1607 C CA . LYS B 1 51 ? 9.977 9.625 19.172 1 98.12 51 LYS B CA 1
ATOM 1608 C C . LYS B 1 51 ? 11.094 9.195 18.234 1 98.12 51 LYS B C 1
ATOM 1610 O O . LYS B 1 51 ? 11.258 9.75 17.141 1 98.12 51 LYS B O 1
ATOM 1615 N N . ASN B 1 52 ? 11.883 8.25 18.656 1 98.25 52 ASN B N 1
ATOM 1616 C CA . ASN B 1 52 ? 13.023 7.836 17.844 1 98.25 52 ASN B CA 1
ATOM 1617 C C . ASN B 1 52 ? 12.57 7.156 16.547 1 98.25 52 ASN B C 1
ATOM 1619 O O . ASN B 1 52 ? 13.188 7.34 15.5 1 98.25 52 ASN B O 1
ATOM 1623 N N . ILE B 1 53 ? 11.5 6.359 16.625 1 98.25 53 ILE B N 1
ATOM 1624 C CA . ILE B 1 53 ? 10.961 5.707 15.43 1 98.25 53 ILE B CA 1
ATOM 1625 C C . ILE B 1 53 ? 10.391 6.758 14.484 1 98.25 53 ILE B C 1
ATOM 1627 O O . ILE B 1 53 ? 10.633 6.711 13.273 1 98.25 53 ILE B O 1
ATOM 1631 N N . LEU B 1 54 ? 9.633 7.672 15.062 1 98.62 54 LEU B N 1
ATOM 1632 C CA . LEU B 1 54 ? 9.062 8.734 14.242 1 98.62 54 LEU B CA 1
ATOM 1633 C C . LEU B 1 54 ? 10.164 9.539 13.555 1 98.62 54 LEU B C 1
ATOM 1635 O O . LEU B 1 54 ? 10.07 9.82 12.352 1 98.62 54 LEU B O 1
ATOM 1639 N N . THR B 1 55 ? 11.188 9.93 14.297 1 98.62 55 THR B N 1
ATOM 1640 C CA . THR B 1 55 ? 12.312 10.672 13.742 1 98.62 55 THR B CA 1
ATOM 1641 C C . THR B 1 55 ? 12.93 9.922 12.562 1 98.62 55 THR B C 1
ATOM 1643 O O . THR B 1 55 ? 13.156 10.508 11.5 1 98.62 55 THR B O 1
ATOM 1646 N N . ASP B 1 56 ? 13.172 8.703 12.734 1 98.38 56 ASP B N 1
ATOM 1647 C CA . ASP B 1 56 ? 13.789 7.879 11.703 1 98.38 56 ASP B CA 1
ATOM 1648 C C . ASP B 1 56 ? 12.898 7.801 10.461 1 98.38 56 ASP B C 1
ATOM 1650 O O . ASP B 1 56 ? 13.383 7.961 9.336 1 98.38 56 ASP B O 1
ATOM 1654 N N . ARG B 1 57 ? 11.625 7.531 10.664 1 98.38 57 ARG B N 1
ATOM 1655 C CA . ARG B 1 57 ? 10.703 7.398 9.547 1 98.38 57 ARG B CA 1
ATOM 1656 C C . ARG B 1 57 ? 10.562 8.719 8.789 1 98.38 57 ARG B C 1
ATOM 1658 O O . ARG B 1 57 ? 10.57 8.742 7.559 1 98.38 57 ARG B O 1
ATOM 1665 N N . LEU B 1 58 ? 10.398 9.828 9.5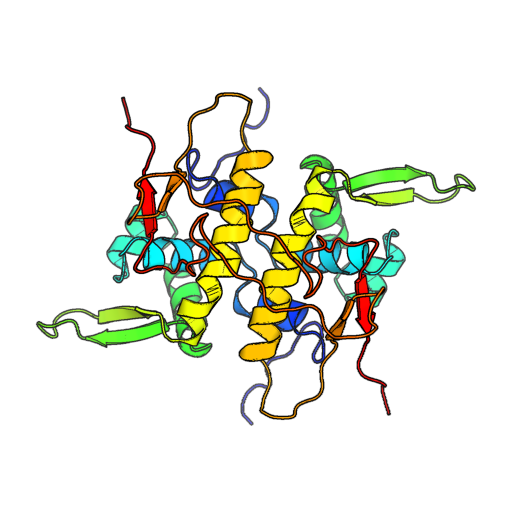16 1 98.69 58 LEU B N 1
ATOM 1666 C CA . LEU B 1 58 ? 10.266 11.125 8.867 1 98.69 58 LEU B CA 1
ATOM 1667 C C . LEU B 1 58 ? 11.531 11.477 8.086 1 98.69 58 LEU B C 1
ATOM 1669 O O . LEU B 1 58 ? 11.453 12.023 6.98 1 98.69 58 LEU B O 1
ATOM 1673 N N . LYS B 1 59 ? 12.68 11.188 8.672 1 98.38 59 LYS B N 1
ATOM 1674 C CA . LYS B 1 59 ? 13.938 11.406 7.969 1 98.38 59 LYS B CA 1
ATOM 1675 C C . LYS B 1 59 ? 13.969 10.641 6.652 1 98.38 59 LYS B C 1
ATOM 1677 O O . LYS B 1 59 ? 14.305 11.203 5.609 1 98.38 59 LYS B O 1
ATOM 1682 N N . THR B 1 60 ? 13.633 9.391 6.688 1 98 60 THR B N 1
ATOM 1683 C CA . THR B 1 60 ? 13.625 8.547 5.496 1 98 60 THR B CA 1
ATOM 1684 C C . THR B 1 60 ? 12.633 9.086 4.461 1 98 60 THR B C 1
ATOM 1686 O O . THR B 1 60 ? 12.953 9.156 3.271 1 98 60 THR B O 1
ATOM 1689 N N . LEU B 1 61 ? 11.469 9.477 4.898 1 98.62 61 LEU B N 1
ATOM 1690 C CA . LEU B 1 61 ? 10.438 9.977 3.998 1 98.62 61 LEU B CA 1
ATOM 1691 C C . LEU B 1 61 ? 10.867 11.281 3.344 1 98.62 61 LEU B C 1
ATOM 1693 O O . LEU B 1 61 ? 10.547 11.539 2.184 1 98.62 61 LEU B O 1
ATOM 1697 N N . VAL B 1 62 ? 11.609 12.109 4.043 1 98.69 62 VAL B N 1
ATOM 1698 C CA . VAL B 1 62 ? 12.148 13.336 3.479 1 98.69 62 VAL B CA 1
ATOM 1699 C C . VAL B 1 62 ? 13.266 13.008 2.486 1 98.69 62 VAL B C 1
ATOM 1701 O O . VAL B 1 62 ? 13.297 13.539 1.375 1 98.69 62 VAL B O 1
ATOM 1704 N N . GLU B 1 63 ? 14.172 12.125 2.896 1 98 63 GLU B N 1
ATOM 1705 C CA . GLU B 1 63 ? 15.273 11.711 2.029 1 98 63 GLU B CA 1
ATOM 1706 C C . GLU B 1 63 ? 14.758 11.102 0.73 1 98 63 GLU B C 1
ATOM 1708 O O . GLU B 1 63 ? 15.375 11.266 -0.325 1 98 63 GLU B O 1
ATOM 1713 N N . GLN B 1 64 ? 13.641 10.453 0.808 1 97.75 64 GLN B N 1
ATOM 1714 C CA . GLN B 1 64 ? 13.07 9.781 -0.354 1 97.75 64 GLN B CA 1
ATOM 1715 C C . GLN B 1 64 ? 12.148 10.719 -1.135 1 97.75 64 GLN B C 1
ATOM 1717 O O . GLN B 1 64 ? 11.484 10.289 -2.082 1 97.75 64 GLN B O 1
ATOM 1722 N N . GLY B 1 65 ? 12.008 11.914 -0.691 1 98.25 65 GLY B N 1
ATOM 1723 C CA . GLY B 1 65 ? 11.289 12.938 -1.438 1 98.25 65 GLY B CA 1
ATOM 1724 C C . GLY B 1 65 ? 9.789 12.852 -1.276 1 98.25 65 GLY B C 1
ATOM 1725 O O . GLY B 1 65 ? 9.039 13.367 -2.105 1 98.25 65 GLY B O 1
ATOM 1726 N N . ILE B 1 66 ? 9.328 12.164 -0.289 1 98.75 66 ILE B N 1
ATOM 1727 C CA . ILE B 1 66 ? 7.891 12.055 -0.034 1 98.75 66 ILE B CA 1
ATOM 1728 C C . ILE B 1 66 ? 7.402 13.305 0.692 1 98.75 66 ILE B C 1
ATOM 1730 O O . ILE B 1 66 ? 6.301 13.797 0.426 1 98.75 66 ILE B O 1
ATOM 1734 N N . PHE B 1 67 ? 8.203 13.758 1.622 1 98.75 67 PHE B N 1
ATOM 1735 C CA . PHE B 1 67 ? 7.969 15.023 2.314 1 98.75 67 PHE B CA 1
ATOM 1736 C C . PHE B 1 67 ? 9.062 16.031 1.993 1 98.75 67 PHE B C 1
ATOM 1738 O O . PHE B 1 67 ? 10.195 15.648 1.681 1 98.75 67 PHE B O 1
ATOM 1745 N N . GLU B 1 68 ? 8.758 17.281 2.031 1 98.5 68 GLU B N 1
ATOM 1746 C CA . GLU B 1 68 ? 9.711 18.359 2.211 1 98.5 68 GLU B CA 1
ATOM 1747 C C . GLU B 1 68 ? 9.477 19.094 3.537 1 98.5 68 GLU B C 1
ATOM 1749 O O . GLU B 1 68 ? 8.352 19.156 4.023 1 98.5 68 GLU B O 1
ATOM 1754 N N . VAL B 1 69 ? 10.531 19.594 4.125 1 98.06 69 VAL B N 1
ATOM 1755 C CA . VAL B 1 69 ? 10.438 20.328 5.375 1 98.06 69 VAL B CA 1
ATOM 1756 C C . VAL B 1 69 ? 10.477 21.828 5.09 1 98.06 69 VAL B C 1
ATOM 1758 O O . VAL B 1 69 ? 11.359 22.312 4.371 1 98.06 69 VAL B O 1
ATOM 1761 N N . ARG B 1 70 ? 9.5 22.484 5.586 1 96.12 70 ARG B N 1
ATOM 1762 C CA . ARG B 1 70 ? 9.414 23.938 5.43 1 96.12 70 ARG B CA 1
ATOM 1763 C C . ARG B 1 70 ? 9.117 24.625 6.758 1 96.12 70 ARG B C 1
ATOM 1765 O O . ARG B 1 70 ? 8.383 24.078 7.586 1 96.12 70 ARG B O 1
ATOM 1772 N N . PRO B 1 71 ? 9.812 25.781 6.906 1 92.94 71 PRO B N 1
ATOM 1773 C CA . PRO B 1 71 ? 9.391 26.547 8.094 1 92.94 71 PRO B CA 1
ATOM 1774 C C . PRO B 1 71 ? 7.922 26.953 8.039 1 92.94 71 PRO B C 1
ATOM 1776 O O . PRO B 1 71 ? 7.395 27.234 6.957 1 92.94 71 PRO B O 1
ATOM 1779 N N . ASN B 1 72 ? 7.371 26.922 9.242 1 87.38 72 ASN B N 1
ATOM 1780 C CA . ASN B 1 72 ? 6 27.422 9.258 1 87.38 72 ASN B CA 1
ATOM 1781 C C . ASN B 1 72 ? 5.953 28.922 8.992 1 87.38 72 ASN B C 1
ATOM 1783 O O . ASN B 1 72 ? 6.988 29.547 8.789 1 87.38 72 ASN B O 1
ATOM 1787 N N . GLU B 1 73 ? 4.695 29.422 8.852 1 84.56 73 GLU B N 1
ATOM 1788 C CA . GLU B 1 73 ? 4.512 30.828 8.5 1 84.56 73 GLU B CA 1
ATOM 1789 C C . GLU B 1 73 ? 5.285 31.734 9.445 1 84.56 73 GLU B C 1
ATOM 1791 O O . GLU B 1 73 ? 5.867 32.75 9.016 1 84.56 73 GLU B O 1
ATOM 1796 N N . GLN B 1 74 ? 5.32 31.406 10.703 1 88.44 74 GLN B N 1
ATOM 1797 C CA . GLN B 1 74 ? 5.98 32.219 11.719 1 88.44 74 GLN B CA 1
ATOM 1798 C C . GLN B 1 74 ? 7.477 31.922 11.773 1 88.44 74 GLN B C 1
ATOM 1800 O O . GLN B 1 74 ? 8.234 32.625 12.438 1 88.44 74 GLN B O 1
ATOM 1805 N N . GLY B 1 75 ? 7.785 30.953 11.023 1 83.69 75 GLY B N 1
ATOM 1806 C CA . GLY B 1 75 ? 9.188 30.578 10.992 1 83.69 75 GLY B CA 1
ATOM 1807 C C . GLY B 1 75 ? 9.664 29.969 12.297 1 83.69 75 GLY B C 1
ATOM 1808 O O . GLY B 1 75 ? 10.875 29.859 12.539 1 83.69 75 GLY B O 1
ATOM 1809 N N . THR B 1 76 ? 8.836 29.578 13.133 1 86.31 76 THR B N 1
ATOM 1810 C CA . THR B 1 76 ? 9.211 29.141 14.469 1 86.31 76 THR B CA 1
ATOM 1811 C C . THR B 1 76 ? 9.258 27.625 14.539 1 86.31 76 THR B C 1
ATOM 1813 O O . THR B 1 76 ? 9.867 27.047 15.453 1 86.31 76 THR B O 1
ATOM 1816 N N . ARG B 1 77 ? 8.578 27.016 13.594 1 89 77 ARG B N 1
ATOM 1817 C CA . ARG B 1 77 ? 8.516 25.562 13.586 1 89 77 ARG B CA 1
ATOM 1818 C C . ARG B 1 77 ? 8.602 25.016 12.164 1 89 77 ARG B C 1
ATOM 1820 O O . ARG B 1 77 ? 8.25 25.703 11.203 1 89 77 ARG B O 1
ATOM 1827 N N . ASN B 1 78 ? 9.078 23.766 12.078 1 94.44 78 ASN B N 1
ATOM 1828 C CA . ASN B 1 78 ? 9.133 23.078 10.789 1 94.44 78 ASN B CA 1
ATOM 1829 C C . ASN B 1 78 ? 7.867 22.281 10.523 1 94.44 78 ASN B C 1
ATOM 1831 O O . ASN B 1 78 ? 7.258 21.734 11.445 1 94.44 78 ASN B O 1
ATOM 1835 N N . GLU B 1 79 ? 7.5 22.281 9.273 1 97.44 79 GLU B N 1
ATOM 1836 C CA . GLU B 1 79 ? 6.363 21.469 8.82 1 97.44 79 GLU B CA 1
ATOM 1837 C C . GLU B 1 79 ? 6.789 20.469 7.758 1 97.44 79 GLU B C 1
ATOM 1839 O O . GLU B 1 79 ? 7.695 20.734 6.969 1 97.44 79 GLU B O 1
ATOM 1844 N N . TYR B 1 80 ? 6.238 19.359 7.883 1 98.31 80 TYR B N 1
ATOM 1845 C CA . TYR B 1 80 ? 6.379 18.328 6.859 1 98.31 80 TYR B CA 1
ATOM 1846 C C . TYR B 1 80 ? 5.25 18.422 5.836 1 98.31 80 TYR B C 1
ATOM 1848 O O . TYR B 1 80 ? 4.086 18.188 6.164 1 98.31 80 TYR B O 1
ATOM 1856 N N . ILE B 1 81 ? 5.617 18.75 4.602 1 98 81 ILE B N 1
ATOM 1857 C CA . ILE B 1 81 ? 4.633 18.938 3.545 1 98 81 ILE B CA 1
ATOM 1858 C C . ILE B 1 81 ? 4.816 17.875 2.467 1 98 81 ILE B C 1
ATOM 1860 O O . ILE B 1 81 ? 5.934 17.641 2.002 1 98 81 ILE B O 1
ATOM 1864 N N . LEU B 1 82 ? 3.697 17.219 2.129 1 98.56 82 LEU B N 1
ATOM 1865 C CA . LEU B 1 82 ? 3.771 16.219 1.07 1 98.56 82 LEU B CA 1
ATOM 1866 C C . LEU B 1 82 ? 4.199 16.859 -0.249 1 98.56 82 LEU B C 1
ATOM 1868 O O . LEU B 1 82 ? 3.688 17.906 -0.631 1 98.56 82 LEU B O 1
ATOM 1872 N N . THR B 1 83 ? 5.145 16.25 -0.94 1 98.5 83 THR B N 1
ATOM 1873 C CA . THR B 1 83 ? 5.5 16.609 -2.309 1 98.5 83 THR B CA 1
ATOM 1874 C C . THR B 1 83 ? 4.52 15.992 -3.303 1 98.5 83 THR B C 1
ATOM 1876 O O . THR B 1 83 ? 3.543 15.352 -2.906 1 98.5 83 THR B O 1
ATOM 1879 N N . GLU B 1 84 ? 4.793 16.219 -4.625 1 97.62 84 GLU B N 1
ATOM 1880 C CA . GLU B 1 84 ? 4.02 15.516 -5.652 1 97.62 84 GLU B CA 1
ATOM 1881 C C . GLU B 1 84 ? 4.148 14.008 -5.504 1 97.62 84 GLU B C 1
ATOM 1883 O O . GLU B 1 84 ? 3.16 13.281 -5.633 1 97.62 84 GLU B O 1
ATOM 1888 N N . ARG B 1 85 ? 5.363 13.578 -5.215 1 98.12 85 ARG B N 1
ATOM 1889 C CA . ARG B 1 85 ? 5.648 12.164 -4.977 1 98.12 85 ARG B CA 1
ATOM 1890 C C . ARG B 1 85 ? 4.824 11.633 -3.811 1 98.12 85 ARG B C 1
ATOM 1892 O O . ARG B 1 85 ? 4.297 10.516 -3.875 1 98.12 85 ARG B O 1
ATOM 1899 N N . GLY B 1 86 ? 4.742 12.391 -2.77 1 98.75 86 GLY B N 1
ATOM 1900 C CA . GLY B 1 86 ? 3.943 12.031 -1.608 1 98.75 86 GLY B CA 1
ATOM 1901 C C . GLY B 1 86 ?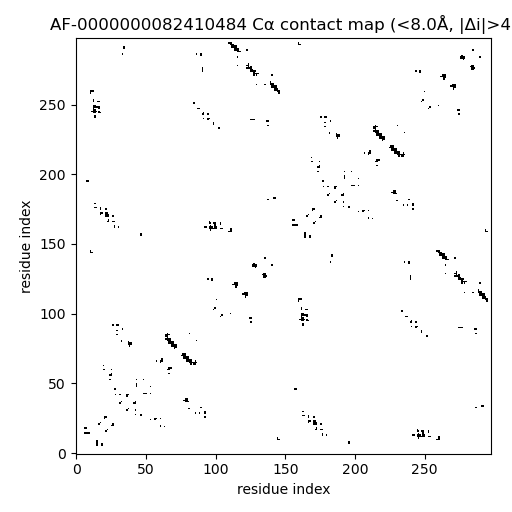 2.451 12.055 -1.879 1 98.75 86 GLY B C 1
ATOM 1902 O O . GLY B 1 86 ? 1.723 11.164 -1.442 1 98.75 86 GLY B O 1
ATOM 1903 N N . MET B 1 87 ? 2.016 13.102 -2.617 1 98.5 87 MET B N 1
ATOM 1904 C CA . MET B 1 87 ? 0.599 13.242 -2.936 1 98.5 87 MET B CA 1
ATOM 1905 C C . MET B 1 87 ? 0.104 12.07 -3.771 1 98.5 87 MET B C 1
ATOM 1907 O O . MET B 1 87 ? -1.047 11.648 -3.639 1 98.5 87 MET B O 1
ATOM 1911 N N . ASP B 1 88 ? 0.977 11.492 -4.551 1 98.44 88 ASP B N 1
ATOM 1912 C CA . ASP B 1 88 ? 0.607 10.398 -5.438 1 98.44 88 ASP B CA 1
ATOM 1913 C C . ASP B 1 88 ? 0.415 9.102 -4.652 1 98.44 88 ASP B C 1
ATOM 1915 O O . ASP B 1 88 ? -0.062 8.102 -5.199 1 98.44 88 ASP B O 1
ATOM 1919 N N . LEU B 1 89 ? 0.708 9.125 -3.332 1 98.81 89 LEU B N 1
ATOM 1920 C CA . LEU B 1 89 ? 0.481 7.953 -2.492 1 98.81 89 LEU B CA 1
ATOM 1921 C C . LEU B 1 89 ? -0.978 7.871 -2.055 1 98.81 89 LEU B C 1
ATOM 1923 O O . LEU B 1 89 ? -1.386 6.895 -1.419 1 98.81 89 LEU B O 1
ATOM 1927 N N . PHE B 1 90 ? -1.792 8.859 -2.449 1 98.88 90 PHE B N 1
ATOM 1928 C CA . PHE B 1 90 ? -3.193 8.891 -2.047 1 98.88 90 PHE B CA 1
ATOM 1929 C C . PHE B 1 90 ? -3.914 7.621 -2.484 1 98.88 90 PHE B C 1
ATOM 1931 O O . PHE B 1 90 ? -4.703 7.059 -1.725 1 98.88 90 PHE B O 1
ATOM 1938 N N . ILE B 1 91 ? -3.641 7.129 -3.672 1 98.81 91 ILE B N 1
ATOM 1939 C CA . ILE B 1 91 ? -4.289 5.934 -4.195 1 98.81 91 ILE B CA 1
ATOM 1940 C C . ILE B 1 91 ? -3.857 4.715 -3.385 1 98.81 91 ILE B C 1
ATOM 1942 O O . ILE B 1 91 ? -4.668 3.824 -3.113 1 98.81 91 ILE B O 1
ATOM 1946 N N . VAL B 1 92 ? -2.594 4.637 -2.959 1 98.88 92 VAL B N 1
ATOM 1947 C CA . VAL B 1 92 ? -2.08 3.547 -2.137 1 98.88 92 VAL B CA 1
ATOM 1948 C C . VAL B 1 92 ? -2.777 3.549 -0.779 1 98.88 92 VAL B C 1
ATOM 1950 O O . VAL B 1 92 ? -3.283 2.516 -0.332 1 98.88 92 VAL B O 1
ATOM 1953 N N . ILE B 1 93 ? -2.873 4.73 -0.115 1 98.88 93 ILE B N 1
ATOM 1954 C CA . ILE B 1 93 ? -3.502 4.859 1.194 1 98.88 93 ILE B CA 1
ATOM 1955 C C . ILE B 1 93 ? -4.988 4.52 1.087 1 98.88 93 ILE B C 1
ATOM 1957 O O . ILE B 1 93 ? -5.535 3.824 1.946 1 98.88 93 ILE B O 1
ATOM 1961 N N . THR B 1 94 ? -5.637 5.02 0.026 1 98.81 94 THR B N 1
ATOM 1962 C CA . THR B 1 94 ? -7.051 4.742 -0.187 1 98.81 94 THR B CA 1
ATOM 1963 C C . THR B 1 94 ? -7.285 3.248 -0.402 1 98.81 94 THR B C 1
ATOM 1965 O O . THR B 1 94 ? -8.242 2.68 0.13 1 98.81 94 THR B O 1
ATOM 1968 N N . SER B 1 95 ? -6.398 2.584 -1.18 1 98.81 95 SER B N 1
ATOM 1969 C CA . SER B 1 95 ? -6.543 1.15 -1.413 1 98.81 95 SER B CA 1
ATOM 1970 C C . SER B 1 95 ? -6.406 0.362 -0.115 1 98.81 95 SER B C 1
ATOM 1972 O O . SER B 1 95 ? -7.152 -0.593 0.118 1 98.81 95 SER B O 1
ATOM 1974 N N . LEU B 1 96 ? -5.473 0.723 0.735 1 98.81 96 LEU B N 1
ATOM 1975 C CA . LEU B 1 96 ? -5.32 0.095 2.043 1 98.81 96 LEU B CA 1
ATOM 1976 C C . LEU B 1 96 ? -6.566 0.31 2.896 1 98.81 96 LEU B C 1
ATOM 1978 O O . LEU B 1 96 ? -7.051 -0.622 3.543 1 98.81 96 LEU B O 1
ATOM 1982 N N . ARG B 1 97 ? -7.105 1.533 2.881 1 98.81 97 ARG B N 1
ATOM 1983 C CA . ARG B 1 97 ? -8.312 1.854 3.641 1 98.81 97 ARG B CA 1
ATOM 1984 C C . ARG B 1 97 ? -9.469 0.954 3.236 1 98.81 97 ARG B C 1
ATOM 1986 O O . ARG B 1 97 ? -10.133 0.361 4.09 1 98.81 97 ARG B O 1
ATOM 1993 N N . GLN B 1 98 ? -9.648 0.87 1.955 1 98.69 98 GLN B N 1
ATOM 1994 C CA . GLN B 1 98 ? -10.805 0.13 1.458 1 98.69 98 GLN B CA 1
ATOM 1995 C C . GLN B 1 98 ? -10.656 -1.366 1.714 1 98.69 98 GLN B C 1
ATOM 1997 O O . GLN B 1 98 ? -11.633 -2.057 2.002 1 98.69 98 GLN B O 1
ATOM 2002 N N . TRP B 1 99 ? -9.484 -1.904 1.584 1 98.75 99 TRP B N 1
ATOM 2003 C CA . TRP B 1 99 ? -9.242 -3.293 1.963 1 98.75 99 TRP B CA 1
ATOM 2004 C C . TRP B 1 99 ? -9.555 -3.516 3.441 1 98.75 99 TRP B C 1
ATOM 2006 O O . TRP B 1 99 ? -10.211 -4.492 3.805 1 98.75 99 TRP B O 1
ATOM 2016 N N . GLY B 1 100 ? -9.008 -2.59 4.32 1 98.56 100 GLY B N 1
ATOM 2017 C CA . GLY B 1 100 ? -9.289 -2.674 5.746 1 98.56 100 GLY B CA 1
ATOM 2018 C C . GLY B 1 100 ? -10.773 -2.641 6.062 1 98.56 100 GLY B C 1
ATOM 2019 O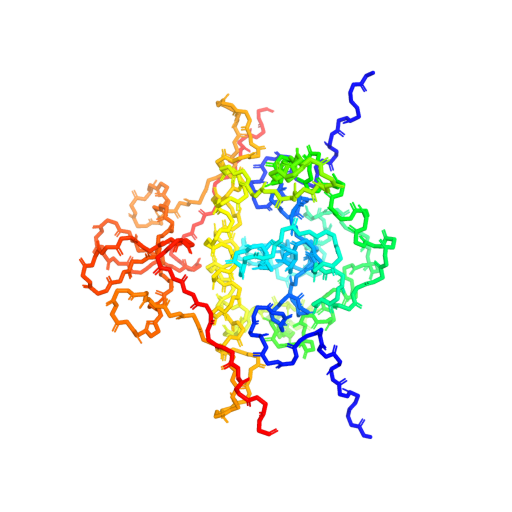 O . GLY B 1 100 ? -11.242 -3.375 6.93 1 98.56 100 GLY B O 1
ATOM 2020 N N . GLU B 1 101 ? -11.5 -1.764 5.383 1 98.12 101 GLU B N 1
ATOM 2021 C CA . GLU B 1 101 ? -12.938 -1.66 5.574 1 98.12 101 GLU B CA 1
ATOM 2022 C C . GLU B 1 101 ? -13.633 -2.996 5.309 1 98.12 101 GLU B C 1
ATOM 2024 O O . GLU B 1 101 ? -14.555 -3.377 6.027 1 98.12 101 GLU B O 1
ATOM 2029 N N . ARG B 1 102 ? -13.18 -3.697 4.32 1 97.38 102 ARG B N 1
ATOM 2030 C CA . ARG B 1 102 ? -13.859 -4.906 3.863 1 97.38 102 ARG B CA 1
ATOM 2031 C C . ARG B 1 102 ? -13.438 -6.113 4.691 1 97.38 102 ARG B C 1
ATOM 2033 O O . ARG B 1 102 ? -14.242 -7.027 4.914 1 97.38 102 ARG B O 1
ATOM 2040 N N . HIS B 1 103 ? -12.188 -6.066 5.215 1 98 103 HIS B N 1
ATOM 2041 C CA . HIS B 1 103 ? -11.664 -7.352 5.668 1 98 103 HIS B CA 1
ATOM 2042 C C . HIS B 1 103 ? -11.141 -7.258 7.094 1 98 103 HIS B C 1
ATOM 2044 O O . HIS B 1 103 ? -10.727 -8.266 7.676 1 98 103 HIS B O 1
ATOM 2050 N N . ALA B 1 104 ? -11.172 -6.07 7.68 1 97.56 104 ALA B N 1
ATOM 2051 C CA . ALA B 1 104 ? -10.516 -5.973 8.977 1 97.56 104 ALA B CA 1
ATOM 2052 C C . ALA B 1 104 ? -11.516 -5.594 10.07 1 97.56 104 ALA B C 1
ATOM 2054 O O . ALA B 1 104 ? -11.125 -5.227 11.18 1 97.56 104 ALA B O 1
ATOM 2055 N N . PHE B 1 105 ? -12.75 -5.586 9.727 1 97.62 105 PHE B N 1
ATOM 2056 C CA . PHE B 1 105 ? -13.797 -5.273 10.688 1 97.62 105 PHE B CA 1
ATOM 2057 C C . PHE B 1 105 ? -14.891 -6.34 10.664 1 97.62 105 PHE B C 1
ATOM 2059 O O . PHE B 1 105 ? -15.156 -6.938 9.617 1 97.62 105 PHE B O 1
ATOM 2066 N N . ASP B 1 106 ? -15.477 -6.543 11.812 1 96.25 106 ASP B N 1
ATOM 2067 C CA . ASP B 1 106 ? -16.672 -7.379 11.844 1 96.25 106 ASP B CA 1
ATOM 2068 C C . ASP B 1 106 ? -17.859 -6.652 11.234 1 96.25 106 ASP B C 1
ATOM 2070 O O . ASP B 1 106 ? -17.844 -5.426 11.094 1 96.25 106 ASP B O 1
ATOM 2074 N N . ASP B 1 107 ? -18.797 -7.48 10.859 1 94.75 107 ASP B N 1
ATOM 2075 C CA . ASP B 1 107 ? -20.016 -6.895 10.297 1 94.75 107 ASP B CA 1
ATOM 2076 C C . ASP B 1 107 ? -20.625 -5.875 11.258 1 94.75 107 ASP B C 1
ATOM 2078 O O . ASP B 1 107 ? -20.812 -6.168 12.445 1 94.75 107 ASP B O 1
ATOM 2082 N N . GLY B 1 108 ? -20.781 -4.652 10.742 1 94.19 108 GLY B N 1
ATOM 2083 C CA . GLY B 1 108 ? -21.469 -3.635 11.531 1 94.19 108 GLY B CA 1
ATOM 2084 C C . GLY B 1 108 ? -20.547 -2.908 12.484 1 94.19 108 GLY B C 1
ATOM 2085 O O . GLY B 1 108 ? -20.953 -1.95 13.148 1 94.19 108 GLY B O 1
ATOM 2086 N N . GLU B 1 109 ? -19.312 -3.354 12.672 1 96.62 109 GLU B N 1
ATOM 2087 C CA . GLU B 1 109 ? -18.359 -2.652 13.539 1 96.62 109 GLU B CA 1
ATOM 2088 C C . GLU B 1 109 ? -18.047 -1.259 13 1 96.62 109 GLU B C 1
ATOM 2090 O O . GLU B 1 109 ? -17.672 -1.108 11.836 1 96.62 109 GLU B O 1
ATOM 2095 N N . PRO B 1 110 ? -18.297 -0.246 13.812 1 96.75 110 PRO B N 1
ATOM 2096 C CA . PRO B 1 110 ? -18.047 1.114 13.32 1 96.75 110 PRO B CA 1
ATOM 2097 C C . PRO B 1 110 ? -16.594 1.368 12.977 1 96.75 110 PRO B C 1
ATOM 2099 O O . PRO B 1 110 ? -15.695 0.835 13.633 1 96.75 110 PRO B O 1
ATOM 2102 N N . HIS B 1 111 ? -16.359 2.148 11.977 1 98.12 111 HIS B N 1
ATOM 2103 C CA . HIS B 1 111 ? -15.031 2.596 11.555 1 98.12 111 HIS B CA 1
ATOM 2104 C C . HIS B 1 111 ? -15.109 3.936 10.828 1 98.12 111 HIS B C 1
ATOM 2106 O O . HIS B 1 111 ? -16.203 4.391 10.469 1 98.12 111 HIS B O 1
ATOM 2112 N N . SER B 1 112 ? -13.953 4.594 10.695 1 98.19 112 SER B N 1
ATOM 2113 C CA . SER B 1 112 ? -13.906 5.84 9.938 1 98.19 112 SER B CA 1
ATOM 2114 C C . SER B 1 112 ? -14.211 5.605 8.461 1 98.19 112 SER B C 1
ATOM 2116 O O . SER B 1 112 ? -14.039 4.492 7.957 1 98.19 112 SER B O 1
ATOM 2118 N N . ILE B 1 113 ? -14.656 6.684 7.781 1 98 113 ILE B N 1
ATOM 2119 C CA . ILE B 1 113 ? -15.078 6.59 6.387 1 98 113 ILE B CA 1
ATOM 2120 C C . ILE B 1 113 ? -14.477 7.742 5.586 1 98 113 ILE B C 1
ATOM 2122 O O . ILE B 1 113 ? -14.453 8.883 6.055 1 98 113 ILE B O 1
ATOM 2126 N N . LEU B 1 114 ? -13.992 7.43 4.402 1 98.5 114 LEU B N 1
ATOM 2127 C CA . LEU B 1 114 ? -13.539 8.461 3.475 1 98.5 114 LEU B CA 1
ATOM 2128 C C . LEU B 1 114 ? -14.703 9.031 2.672 1 98.5 114 LEU B C 1
ATOM 2130 O O . LEU B 1 114 ? -15.398 8.289 1.976 1 98.5 114 LEU B O 1
ATOM 2134 N N . ILE B 1 115 ? -14.844 10.352 2.699 1 98.69 115 ILE B N 1
ATOM 2135 C CA . ILE B 1 115 ? -16.031 11 2.16 1 98.69 115 ILE B CA 1
ATOM 2136 C C . ILE B 1 115 ? -15.641 11.891 0.982 1 98.69 115 ILE B C 1
ATOM 2138 O O . ILE B 1 115 ? -14.633 12.602 1.037 1 98.69 115 ILE B O 1
ATOM 2142 N N . ASP B 1 116 ? -16.406 11.781 -0.12 1 98.31 116 ASP B N 1
ATOM 2143 C CA . ASP B 1 116 ? -16.375 12.742 -1.212 1 98.31 116 ASP B CA 1
ATOM 2144 C C . ASP B 1 116 ? -16.953 14.086 -0.774 1 98.31 116 ASP B C 1
ATOM 2146 O O . ASP B 1 116 ? -18.156 14.195 -0.507 1 98.31 116 ASP B O 1
ATOM 2150 N N . ASP B 1 117 ? -16.141 15.133 -0.843 1 97.69 117 ASP B N 1
ATOM 2151 C CA . ASP B 1 117 ? -16.547 16.422 -0.285 1 97.69 117 ASP B CA 1
ATOM 2152 C C . ASP B 1 117 ? -17.672 17.031 -1.107 1 97.69 117 ASP B C 1
ATOM 2154 O O . ASP B 1 117 ? -18.484 17.812 -0.585 1 97.69 117 ASP B O 1
ATOM 2158 N N . THR B 1 118 ? -17.688 16.734 -2.336 1 95.62 118 THR B N 1
ATOM 2159 C CA . THR B 1 118 ? -18.688 17.328 -3.219 1 95.62 118 THR B CA 1
ATOM 2160 C C . THR B 1 118 ? -20.062 16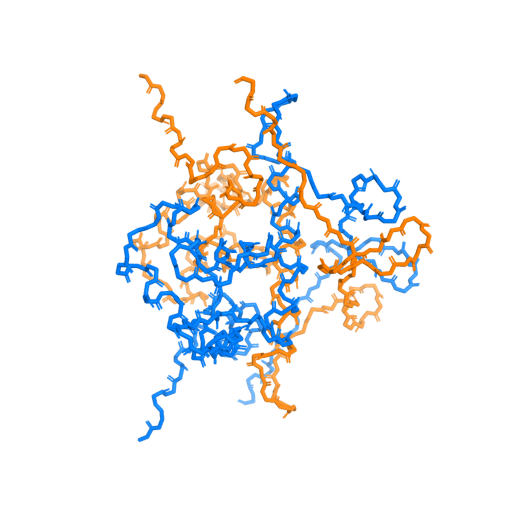.719 -2.961 1 95.62 118 THR B C 1
ATOM 2162 O O . THR B 1 118 ? -21.078 17.422 -2.902 1 95.62 118 THR B O 1
ATOM 2165 N N . THR B 1 119 ? -20.172 15.469 -2.748 1 95.75 119 THR B N 1
ATOM 2166 C CA . THR B 1 119 ? -21.453 14.773 -2.668 1 95.75 119 THR B CA 1
ATOM 2167 C C . THR B 1 119 ? -21.812 14.5 -1.214 1 95.75 119 THR B C 1
ATOM 2169 O O . THR B 1 119 ? -23 14.281 -0.9 1 95.75 119 THR B O 1
ATOM 2172 N N . GLY B 1 120 ? -20.844 14.43 -0.362 1 96.75 120 GLY B N 1
ATOM 2173 C CA . GLY B 1 120 ? -21.094 14.047 1.02 1 96.75 120 GLY B CA 1
ATOM 2174 C C . GLY B 1 120 ? -21.234 12.547 1.207 1 96.75 120 GLY B C 1
ATOM 2175 O O . GLY B 1 120 ? -21.547 12.078 2.303 1 96.75 120 GLY B O 1
ATOM 2176 N N . ASP B 1 121 ? -20.984 11.797 0.17 1 97.19 121 ASP B N 1
ATOM 2177 C CA . ASP B 1 121 ? -21.094 10.344 0.2 1 97.19 121 ASP B CA 1
ATOM 2178 C C . ASP B 1 121 ? -19.719 9.695 0.346 1 97.19 121 ASP B C 1
ATOM 2180 O O . ASP B 1 121 ? -18.703 10.32 0.054 1 97.19 121 ASP B O 1
ATOM 2184 N N . PRO B 1 122 ? -19.75 8.398 0.876 1 97.81 122 PRO B N 1
ATOM 2185 C CA . PRO B 1 122 ? -18.484 7.664 0.839 1 97.81 122 PRO B CA 1
ATOM 2186 C C . PRO B 1 122 ? -17.891 7.578 -0.566 1 97.81 122 PRO B C 1
ATOM 2188 O O . PRO B 1 122 ? -18.625 7.473 -1.547 1 97.81 122 PRO B O 1
ATOM 2191 N N . VAL B 1 123 ? -16.547 7.633 -0.64 1 98.38 123 VAL B N 1
ATOM 2192 C CA . VAL B 1 123 ? -15.906 7.508 -1.947 1 98.38 123 VAL B CA 1
ATOM 2193 C C . VAL B 1 123 ? -16.156 6.109 -2.51 1 98.38 123 VAL B C 1
ATOM 2195 O O . VAL B 1 123 ? -16.297 5.145 -1.755 1 98.38 123 VAL B O 1
ATOM 2198 N N . PRO B 1 124 ? -16.281 5.98 -3.84 1 97.5 124 PRO B N 1
ATOM 2199 C CA . PRO B 1 124 ? -16.5 4.652 -4.422 1 97.5 124 PRO B CA 1
ATOM 2200 C C . PRO B 1 124 ? -15.289 3.736 -4.281 1 97.5 124 PRO B C 1
ATOM 2202 O O . PRO B 1 124 ? -14.18 4.211 -4.023 1 97.5 124 PRO B O 1
ATOM 2205 N N . ARG B 1 125 ? -15.562 2.494 -4.438 1 97.38 125 ARG B N 1
ATOM 2206 C CA . ARG B 1 125 ? -14.484 1.513 -4.402 1 97.38 125 ARG B CA 1
ATOM 2207 C C . ARG B 1 125 ? -13.523 1.71 -5.574 1 97.38 125 ARG B C 1
ATOM 2209 O O . ARG B 1 125 ? -13.953 1.96 -6.703 1 97.38 125 ARG B O 1
ATOM 2216 N N . LEU B 1 126 ? -12.227 1.618 -5.32 1 98.06 126 LEU B N 1
ATOM 2217 C CA . LEU B 1 126 ? -11.211 1.61 -6.367 1 98.06 126 LEU B CA 1
ATOM 2218 C C . LEU B 1 126 ? -11.336 0.365 -7.238 1 98.06 126 LEU B C 1
ATOM 2220 O O . LEU B 1 126 ? -11.508 -0.742 -6.727 1 98.06 126 LEU B O 1
ATOM 2224 N N . ARG B 1 127 ? -11.297 0.556 -8.484 1 96.69 127 ARG B N 1
ATOM 2225 C CA . ARG B 1 127 ? -11.328 -0.537 -9.453 1 96.69 127 ARG B CA 1
ATOM 2226 C C . ARG B 1 127 ? -10.281 -0.333 -10.539 1 96.69 127 ARG B C 1
ATOM 2228 O O . ARG B 1 127 ? -10.008 0.8 -10.945 1 96.69 127 ARG B O 1
ATOM 2235 N N . LEU B 1 128 ? -9.672 -1.406 -10.945 1 97.81 128 LEU B N 1
ATOM 2236 C CA . LEU B 1 128 ? -8.789 -1.39 -12.109 1 97.81 128 LEU B CA 1
ATOM 2237 C C . LEU B 1 128 ? -9.562 -1.729 -13.383 1 97.81 128 LEU B C 1
ATOM 2239 O O . LEU B 1 128 ? -9.898 -2.893 -13.617 1 97.81 128 LEU B O 1
ATOM 2243 N N . ILE B 1 129 ? -9.859 -0.723 -14.133 1 96.06 129 ILE B N 1
ATOM 2244 C CA . ILE B 1 129 ? -10.75 -0.886 -15.281 1 96.06 129 ILE B CA 1
ATOM 2245 C C . ILE B 1 129 ? -10.008 -0.521 -16.562 1 96.06 129 ILE B C 1
ATOM 2247 O O . ILE B 1 129 ? -9.312 0.497 -16.625 1 96.06 129 ILE B O 1
ATOM 2251 N N . ASN B 1 130 ? -10.148 -1.436 -17.578 1 95.81 130 ASN B N 1
ATOM 2252 C CA . ASN B 1 130 ? -9.484 -1.122 -18.828 1 95.81 130 ASN B CA 1
ATOM 2253 C C . ASN B 1 130 ? -10.344 -0.209 -19.703 1 95.81 130 ASN B C 1
ATOM 2255 O O . ASN B 1 130 ? -11.367 0.304 -19.25 1 95.81 130 ASN B O 1
ATOM 2259 N N . ALA B 1 131 ? -9.875 0.07 -20.922 1 92.25 131 ALA B N 1
ATOM 2260 C CA . ALA B 1 131 ? -10.516 1.03 -21.812 1 92.25 131 ALA B CA 1
ATOM 2261 C C . ALA B 1 131 ? -11.914 0.565 -22.219 1 92.25 131 ALA B C 1
ATOM 2263 O O . ALA B 1 131 ? -12.758 1.378 -22.594 1 92.25 131 ALA B O 1
ATOM 2264 N N . ARG B 1 132 ? -12.172 -0.706 -22.188 1 94.31 132 ARG B N 1
ATOM 2265 C CA . ARG B 1 132 ? -13.477 -1.264 -22.531 1 94.31 132 ARG B CA 1
ATOM 2266 C C . ARG B 1 132 ? -14.383 -1.324 -21.312 1 94.31 132 ARG B C 1
ATOM 2268 O O . ARG B 1 132 ? -15.438 -1.966 -21.359 1 94.31 132 ARG B O 1
ATOM 2275 N N . LYS B 1 133 ? -13.953 -0.75 -20.234 1 92.12 133 LYS B N 1
ATOM 2276 C CA . LYS B 1 133 ? -14.711 -0.661 -19 1 92.12 133 LYS B CA 1
ATOM 2277 C C . LYS B 1 133 ? -14.875 -2.035 -18.359 1 92.12 133 LYS B C 1
ATOM 2279 O O . LYS B 1 133 ? -15.891 -2.307 -17.703 1 92.12 133 LYS B O 1
ATOM 2284 N N . ILE B 1 134 ? -13.992 -2.834 -18.625 1 95 134 ILE B N 1
ATOM 2285 C CA . ILE B 1 134 ? -13.977 -4.156 -18.016 1 95 134 ILE B CA 1
ATOM 2286 C C . ILE B 1 134 ? -13.016 -4.16 -16.828 1 95 134 ILE B C 1
ATOM 2288 O O . ILE B 1 134 ? -11.898 -3.648 -16.922 1 95 134 ILE B O 1
ATOM 2292 N N . ASP B 1 135 ? -13.531 -4.707 -15.672 1 96.38 135 ASP B N 1
ATOM 2293 C CA . ASP B 1 135 ? -12.695 -4.832 -14.484 1 96.38 135 ASP B CA 1
ATOM 2294 C C . ASP B 1 135 ? -11.539 -5.797 -14.727 1 96.38 135 ASP B C 1
ATOM 2296 O O . ASP B 1 135 ? -11.742 -6.895 -15.25 1 96.38 135 ASP B O 1
ATOM 2300 N N . LEU B 1 136 ? -10.375 -5.379 -14.359 1 97.94 136 LEU B N 1
ATOM 2301 C CA . LEU B 1 136 ? -9.203 -6.25 -14.398 1 97.94 136 LEU B CA 1
ATOM 2302 C C . LEU B 1 136 ? -8.914 -6.824 -13.016 1 97.94 136 LEU B C 1
ATOM 2304 O O . LEU B 1 136 ? -9.188 -6.18 -12 1 97.94 136 LEU B O 1
ATOM 2308 N N . ASP B 1 137 ? -8.461 -8.031 -13.039 1 96.88 137 ASP B N 1
ATOM 2309 C CA . ASP B 1 137 ? -8.133 -8.742 -11.805 1 96.88 137 ASP B CA 1
ATOM 2310 C C . ASP B 1 137 ? -6.883 -9.594 -11.984 1 96.88 137 ASP B C 1
ATOM 2312 O O . ASP B 1 137 ? -6.25 -9.57 -13.047 1 96.88 137 ASP B O 1
ATOM 2316 N N . PRO B 1 138 ? -6.398 -10.266 -10.898 1 96.62 138 PRO B N 1
ATOM 2317 C CA . PRO B 1 138 ? -5.156 -11.031 -10.992 1 96.62 138 PRO B CA 1
ATOM 2318 C C . PRO B 1 138 ? -5.199 -12.086 -12.102 1 96.62 138 PRO B C 1
ATOM 2320 O O . PRO B 1 138 ? -4.156 -12.445 -12.656 1 96.62 138 PRO B O 1
ATOM 2323 N N . THR B 1 139 ? -6.32 -12.625 -12.438 1 96.62 139 THR B N 1
ATOM 2324 C CA . THR B 1 139 ? -6.418 -13.711 -13.414 1 96.62 139 THR B CA 1
ATOM 2325 C C . THR B 1 139 ? -6.441 -13.164 -14.836 1 96.62 139 THR B C 1
ATOM 2327 O O . THR B 1 139 ? -6.297 -13.914 -15.797 1 96.62 139 THR B O 1
ATOM 2330 N N . SER B 1 140 ? -6.637 -11.859 -14.992 1 97.75 140 SER B N 1
ATOM 2331 C CA . SER B 1 140 ? -6.727 -11.273 -16.328 1 97.75 140 SER B CA 1
ATOM 2332 C C . SER B 1 140 ? -5.535 -10.367 -16.609 1 97.75 140 SER B C 1
ATOM 2334 O O . SER B 1 140 ? -5.582 -9.547 -17.531 1 97.75 140 SER B O 1
ATOM 2336 N N . THR B 1 141 ? -4.535 -10.406 -15.836 1 98.56 141 THR B N 1
ATOM 2337 C CA . THR B 1 141 ? -3.322 -9.609 -15.992 1 98.56 141 THR B CA 1
ATOM 2338 C C . THR B 1 141 ? -2.08 -10.461 -15.742 1 98.56 141 THR B C 1
ATOM 2340 O O . THR B 1 141 ? -2.166 -11.531 -15.133 1 98.56 141 THR B O 1
ATOM 2343 N N . HIS B 1 142 ? -0.941 -10.039 -16.234 1 98.44 142 HIS B N 1
ATOM 2344 C CA . HIS B 1 142 ? 0.337 -10.656 -15.906 1 98.44 142 HIS B CA 1
ATOM 2345 C C . HIS B 1 142 ? 1.475 -9.648 -15.953 1 98.44 142 HIS B C 1
ATOM 2347 O O . HIS B 1 142 ? 1.328 -8.57 -16.547 1 98.44 142 HIS B O 1
ATOM 2353 N N . VAL B 1 143 ? 2.545 -9.945 -15.25 1 98.25 143 VAL B N 1
ATOM 2354 C CA . VAL B 1 143 ? 3.709 -9.07 -15.219 1 98.25 143 VAL B CA 1
ATOM 2355 C C . VAL B 1 143 ? 4.703 -9.492 -16.297 1 98.25 143 VAL B C 1
ATOM 2357 O O . VAL B 1 143 ? 5.051 -10.672 -16.406 1 98.25 143 VAL B O 1
ATOM 2360 N N . GLU B 1 144 ? 5.137 -8.531 -17.094 1 97.69 144 GLU B N 1
ATOM 2361 C CA . GLU B 1 144 ? 6.258 -8.727 -18 1 97.69 144 GLU B CA 1
ATOM 2362 C C . GLU B 1 144 ? 7.551 -8.156 -17.422 1 97.69 144 GLU B C 1
ATOM 2364 O O . GLU B 1 144 ? 7.656 -6.949 -17.188 1 97.69 144 GLU B O 1
ATOM 2369 N N . LYS B 1 145 ? 8.461 -8.992 -17.234 1 96.19 145 LYS B N 1
ATOM 2370 C CA . LYS B 1 145 ? 9.719 -8.617 -16.578 1 96.19 145 LYS B CA 1
ATOM 2371 C C . LYS B 1 145 ? 10.703 -8.047 -17.594 1 96.19 145 LYS B C 1
ATOM 2373 O O . LYS B 1 145 ? 10.523 -8.203 -18.812 1 96.19 145 LYS B O 1
ATOM 2378 N N . VAL B 1 146 ? 11.711 -7.34 -17.031 1 93.81 146 VAL B N 1
ATOM 2379 C CA . VAL B 1 146 ? 12.789 -6.828 -17.875 1 93.81 146 VAL B CA 1
ATOM 2380 C C . VAL B 1 146 ? 13.648 -7.984 -18.375 1 93.81 146 VAL B C 1
ATOM 2382 O O . VAL B 1 146 ? 13.977 -8.898 -17.609 1 93.81 146 VAL B O 1
ATOM 2385 N N . GLU B 1 147 ? 13.82 -8.109 -19.688 1 81.12 147 GLU B N 1
ATOM 2386 C CA . GLU B 1 147 ? 14.664 -9.156 -20.25 1 81.12 147 GLU B CA 1
ATOM 2387 C C . GLU B 1 147 ? 16.125 -8.977 -19.828 1 81.12 147 GLU B C 1
ATOM 2389 O O . GLU B 1 147 ? 16.641 -7.859 -19.828 1 81.12 147 GLU B O 1
ATOM 2394 N N . GLU B 1 148 ? 16.641 -9.773 -18.922 1 66.12 148 GLU B N 1
ATOM 2395 C CA . GLU B 1 148 ? 18.078 -9.734 -18.641 1 66.12 148 GLU B CA 1
ATOM 2396 C C . GLU B 1 148 ? 18.891 -9.914 -19.922 1 66.12 148 GLU B C 1
ATOM 2398 O O . GLU B 1 148 ? 18.641 -10.836 -20.703 1 66.12 148 GLU B O 1
ATOM 2403 N N . GLY B 1 149 ? 19.172 -8.789 -20.547 1 47.19 149 GLY B N 1
ATOM 2404 C CA . GLY B 1 149 ? 20.156 -8.945 -21.609 1 47.19 149 GLY B CA 1
ATOM 2405 C C . GLY B 1 149 ? 21.422 -9.648 -21.156 1 47.19 149 GLY B C 1
ATOM 2406 O O . GLY B 1 149 ? 21.719 -9.672 -19.969 1 47.19 149 GLY B O 1
#